Protein AF-A0A5C7P7P8-F1 (afdb_monomer)

Secondary structure (DSSP, 8-state):
--EEEEEEEESS-SS---GGG-TTS--HHHHHHHHHHHHHHS--SS--EEEEEEES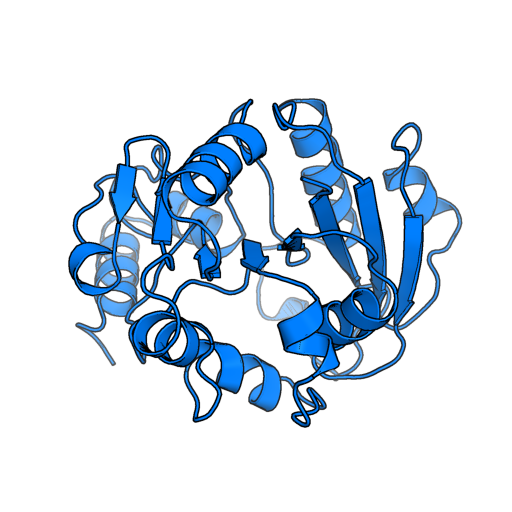SPPPHHHHHTTTTS-EEEEEE--SSHHHHHHHHHHTT---SEEEEE-TT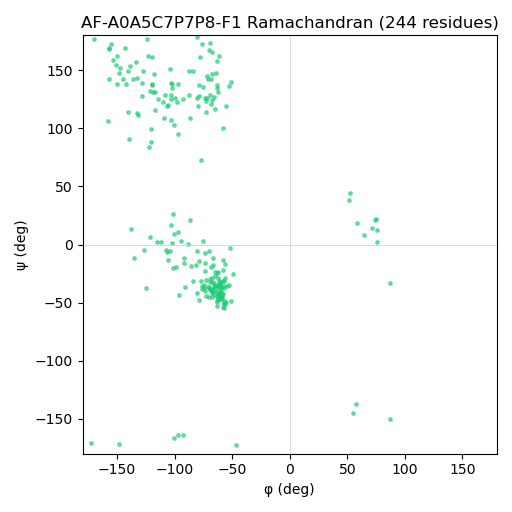-EE-STTHHHHHHHHHHHH-SS-EES-EE-SSSSEE-TTEEEE-THHHHH------SHHHHHHHHHSTT-HHHHHHHH-TT-EEE-SS-EE-TTTTT--SS-TTSTT-TT-SEE-HHHHHHHHS-HHHHHHHHHHHTTS--

Mean predicted aligned error: 3.97 Å

Foldseek 3Di:
DEEEEEEEQEPDDLPPDDPVVPPQDDDLLVLLLQALVQCVVAPQQDDYAYEYEYELDDDDPVSVVSCPPPRYDYHYYDAEQAQLLSLLVVLVVDPGQKYKRAYSFKGFDHHNLNVQQVVLCVVQPAFKEAQAWFCLQHTAGDNRIIMHGSVVSVVDPDHRRYPVSNVCCCHNPNVRRVVRVVVRVSYFHTWQVDTDRSVCSPVDALPQLHDVVPRTSMDGSSSVCSNPDDPVVSVVSVCSRHNVDD

Structure (mmCIF, N/CA/C/O backbone):
data_AF-A0A5C7P7P8-F1
#
_entry.id   AF-A0A5C7P7P8-F1
#
loop_
_atom_site.group_PDB
_atom_site.id
_atom_site.type_symbol
_atom_site.label_atom_id
_atom_site.label_alt_id
_atom_site.label_comp_id
_atom_site.label_a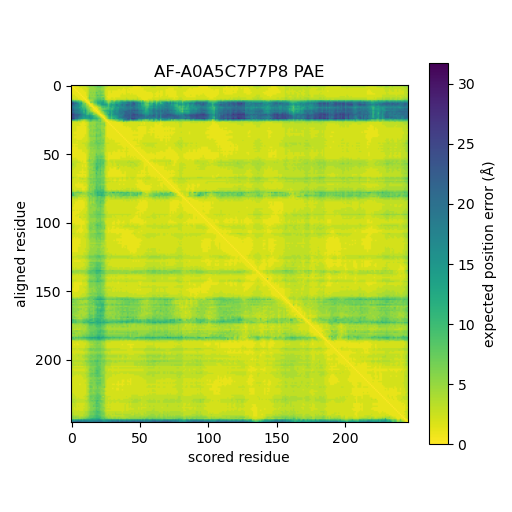sym_id
_atom_site.label_entity_id
_atom_site.label_seq_id
_atom_site.pdbx_PDB_ins_code
_at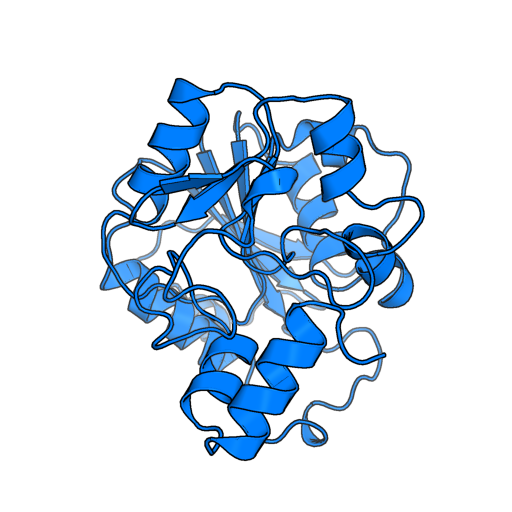om_site.Cartn_x
_atom_site.Cartn_y
_atom_site.Cartn_z
_atom_site.occupancy
_atom_site.B_iso_or_equiv
_atom_site.auth_seq_id
_atom_site.auth_comp_id
_atom_site.auth_asym_id
_atom_site.auth_atom_id
_atom_site.pdbx_PDB_model_num
ATOM 1 N N . MET A 1 1 ? -17.123 1.320 -9.325 1.00 95.50 1 MET A N 1
ATOM 2 C CA . MET A 1 1 ? -15.901 2.125 -9.126 1.00 95.50 1 MET A CA 1
ATOM 3 C C . MET A 1 1 ? -14.748 1.413 -9.817 1.00 95.50 1 MET A C 1
ATOM 5 O O . MET A 1 1 ? -14.616 0.208 -9.640 1.00 95.50 1 MET A O 1
ATOM 9 N N . LYS A 1 2 ? -13.963 2.102 -10.646 1.00 98.25 2 LYS A N 1
ATOM 10 C CA . LYS A 1 2 ? -12.756 1.556 -11.281 1.00 98.25 2 LYS A CA 1
ATOM 11 C C . LYS A 1 2 ? -11.604 1.615 -10.283 1.00 98.25 2 LYS A C 1
ATOM 13 O O . LYS A 1 2 ? -11.296 2.696 -9.789 1.00 98.25 2 LYS A O 1
ATOM 18 N N . VAL A 1 3 ? -10.953 0.482 -10.038 1.00 98.62 3 VAL A N 1
ATOM 19 C CA . VAL A 1 3 ? -9.840 0.370 -9.085 1.00 98.62 3 VAL A CA 1
ATOM 20 C C . VAL A 1 3 ? -8.574 -0.089 -9.804 1.00 98.62 3 VAL A C 1
ATOM 22 O O . VAL A 1 3 ? -8.626 -0.982 -10.654 1.00 98.62 3 VAL A O 1
ATOM 25 N N . SER A 1 4 ? -7.443 0.519 -9.458 1.00 98.75 4 SER A N 1
ATOM 26 C CA . SER A 1 4 ? -6.112 0.045 -9.852 1.00 98.75 4 SER A CA 1
ATOM 27 C C . SER A 1 4 ? -5.288 -0.319 -8.619 1.00 98.75 4 SER A C 1
ATOM 29 O O . SER A 1 4 ? -5.399 0.332 -7.585 1.00 98.75 4 SER A O 1
ATOM 31 N N . ILE A 1 5 ? -4.431 -1.323 -8.737 1.00 98.75 5 ILE A N 1
ATOM 32 C CA . ILE A 1 5 ? -3.349 -1.608 -7.794 1.00 98.75 5 ILE A CA 1
ATOM 33 C C . ILE A 1 5 ? -2.049 -1.248 -8.501 1.00 98.75 5 ILE A C 1
ATOM 35 O O . ILE A 1 5 ? -1.833 -1.679 -9.630 1.00 98.75 5 ILE A O 1
ATOM 39 N N . VAL A 1 6 ? -1.205 -0.452 -7.861 1.00 98.69 6 VAL A N 1
ATOM 40 C CA . VAL A 1 6 ? 0.120 -0.065 -8.339 1.00 98.69 6 VAL A CA 1
ATOM 41 C C . VAL A 1 6 ? 1.139 -0.765 -7.455 1.00 98.69 6 VAL A C 1
ATOM 43 O O . VAL A 1 6 ? 1.279 -0.417 -6.287 1.00 98.69 6 VAL A O 1
ATOM 46 N N . TYR A 1 7 ? 1.829 -1.758 -8.004 1.00 98.44 7 TYR A N 1
ATOM 47 C CA . TYR A 1 7 ? 2.918 -2.460 -7.335 1.00 98.44 7 TYR A CA 1
ATOM 48 C C . TYR A 1 7 ? 4.260 -1.975 -7.878 1.00 98.44 7 TYR A C 1
ATOM 50 O O . TYR A 1 7 ? 4.466 -1.957 -9.091 1.00 98.44 7 TYR A O 1
ATOM 58 N N . VAL A 1 8 ? 5.169 -1.586 -6.988 1.00 97.12 8 VAL A N 1
ATOM 59 C CA . VAL A 1 8 ? 6.520 -1.154 -7.358 1.00 97.12 8 VAL A CA 1
ATOM 60 C C . VAL A 1 8 ? 7.475 -2.346 -7.312 1.00 97.12 8 VAL A C 1
ATOM 62 O O . VAL A 1 8 ? 7.602 -2.994 -6.277 1.00 97.12 8 VAL A O 1
ATOM 65 N N . HIS A 1 9 ? 8.183 -2.611 -8.412 1.00 96.38 9 HIS A N 1
ATOM 66 C CA . HIS A 1 9 ? 9.221 -3.643 -8.517 1.00 96.38 9 HIS A CA 1
ATOM 67 C C . HIS A 1 9 ? 10.560 -2.997 -8.893 1.00 96.38 9 HIS A C 1
ATOM 69 O O . HIS A 1 9 ? 10.792 -2.683 -10.060 1.00 96.38 9 HIS A O 1
ATOM 75 N N . PRO A 1 10 ? 11.460 -2.767 -7.925 1.00 93.81 10 PRO A N 1
ATOM 76 C CA . PRO A 1 10 ? 12.764 -2.201 -8.232 1.00 93.81 10 PRO A CA 1
ATOM 77 C C . PRO A 1 10 ? 13.657 -3.172 -9.002 1.00 93.81 10 PRO A C 1
ATOM 79 O O . PRO A 1 10 ? 13.843 -4.306 -8.570 1.00 93.81 10 PRO A O 1
ATOM 82 N N . ILE A 1 11 ? 14.218 -2.700 -10.120 1.00 91.38 11 ILE A N 1
ATOM 83 C CA . ILE A 1 11 ? 15.188 -3.439 -10.943 1.00 91.38 11 ILE A CA 1
ATOM 84 C C . ILE A 1 11 ? 16.614 -3.033 -10.573 1.00 91.38 11 ILE A C 1
ATOM 86 O O . ILE A 1 11 ? 17.492 -3.877 -10.421 1.00 91.38 11 ILE A O 1
ATOM 90 N N . VAL A 1 12 ? 16.835 -1.728 -10.404 1.00 81.50 12 VAL A N 1
ATOM 91 C CA . VAL A 1 12 ? 18.122 -1.152 -10.005 1.00 81.50 12 VAL A CA 1
ATOM 92 C C . VAL A 1 12 ? 17.889 -0.156 -8.879 1.00 81.50 12 VAL A C 1
ATOM 94 O O . VAL A 1 12 ? 16.898 0.579 -8.872 1.00 81.50 12 VAL A O 1
ATOM 97 N N . MET A 1 13 ? 18.820 -0.121 -7.932 1.00 67.12 13 MET A N 1
ATOM 98 C CA . MET A 1 13 ? 18.838 0.870 -6.865 1.00 67.12 13 MET A CA 1
ATOM 99 C C . MET A 1 13 ? 19.255 2.226 -7.414 1.00 67.12 13 MET A C 1
ATOM 101 O O . MET A 1 13 ? 20.382 2.395 -7.869 1.00 67.12 13 MET A O 1
ATOM 105 N N . SER A 1 14 ? 18.341 3.194 -7.387 1.00 55.31 14 SER A N 1
ATOM 106 C CA . SER A 1 14 ? 18.567 4.514 -7.980 1.00 55.31 14 SER A CA 1
ATOM 107 C C . SER A 1 14 ? 19.392 5.464 -7.103 1.00 55.31 14 SER A C 1
ATOM 109 O O . SER A 1 14 ? 19.678 6.569 -7.548 1.00 55.31 14 SER A O 1
ATOM 111 N N . ASP A 1 15 ? 19.736 5.103 -5.861 1.00 58.25 15 ASP A N 1
ATOM 112 C CA . ASP A 1 15 ? 20.272 6.064 -4.883 1.00 58.25 15 ASP A CA 1
ATOM 113 C C . ASP A 1 15 ? 21.461 5.575 -4.037 1.00 58.25 15 ASP A C 1
ATOM 115 O O . ASP A 1 15 ? 21.816 6.224 -3.054 1.00 58.25 15 ASP A O 1
ATOM 119 N N . GLY A 1 16 ? 22.096 4.457 -4.401 1.00 55.44 16 GLY A N 1
ATOM 120 C CA . GLY A 1 16 ? 23.273 3.955 -3.680 1.00 55.44 16 GLY A CA 1
ATOM 121 C C . GLY A 1 16 ? 22.979 3.382 -2.288 1.00 55.44 16 GLY A C 1
ATOM 122 O O . GLY A 1 16 ? 23.911 3.184 -1.512 1.00 55.44 16 GLY A O 1
ATOM 123 N N . TYR A 1 17 ? 21.713 3.103 -1.954 1.00 59.06 17 TYR A N 1
ATOM 124 C CA . TYR A 1 17 ? 21.384 2.341 -0.752 1.00 59.06 17 TYR A CA 1
ATOM 125 C C . TYR A 1 17 ? 21.893 0.902 -0.881 1.00 59.06 17 TYR A C 1
ATOM 127 O O . TYR A 1 17 ? 21.597 0.203 -1.852 1.00 59.06 17 TYR A O 1
ATOM 135 N N . ASP A 1 18 ? 22.653 0.472 0.121 1.00 56.59 18 ASP A N 1
ATOM 136 C CA . ASP A 1 18 ? 23.211 -0.868 0.203 1.00 56.59 18 ASP A CA 1
ATOM 137 C C . ASP A 1 18 ? 22.194 -1.823 0.859 1.00 56.59 18 ASP A C 1
ATOM 139 O O . ASP A 1 18 ? 21.943 -1.725 2.066 1.00 56.59 18 ASP A O 1
ATOM 143 N N . PRO A 1 19 ? 21.580 -2.748 0.097 1.00 52.59 19 PRO A N 1
ATOM 144 C CA . PRO A 1 19 ? 20.626 -3.705 0.645 1.00 52.59 19 PRO A CA 1
ATOM 145 C C . PRO A 1 19 ? 21.272 -4.717 1.603 1.00 52.59 19 PRO A C 1
ATOM 147 O O . PRO A 1 19 ? 20.539 -5.412 2.302 1.00 52.59 19 PRO A O 1
ATOM 150 N N . THR A 1 20 ? 22.607 -4.807 1.666 1.00 48.62 20 THR A N 1
ATOM 151 C CA . THR A 1 20 ? 23.311 -5.738 2.563 1.00 48.62 20 THR A CA 1
ATOM 152 C C . THR A 1 20 ? 23.267 -5.317 4.034 1.00 48.62 20 THR A C 1
ATOM 154 O O . THR A 1 20 ? 23.486 -6.151 4.907 1.00 48.62 20 THR A O 1
ATOM 157 N N . ILE A 1 21 ? 22.919 -4.058 4.332 1.00 52.97 21 ILE A N 1
ATOM 158 C CA . ILE A 1 21 ? 22.871 -3.526 5.707 1.00 52.97 21 ILE A CA 1
ATOM 159 C C . ILE A 1 21 ? 21.592 -3.964 6.459 1.00 52.97 21 ILE A C 1
ATOM 161 O O . ILE A 1 21 ? 21.527 -3.876 7.683 1.00 52.97 21 ILE A O 1
ATOM 165 N N . GLU A 1 22 ? 20.576 -4.495 5.770 1.00 52.31 22 GLU A N 1
ATOM 166 C CA . GLU A 1 22 ? 19.346 -5.005 6.396 1.00 52.31 22 GLU A CA 1
ATOM 167 C C . GLU A 1 22 ? 19.120 -6.487 6.031 1.00 52.31 22 GLU A C 1
ATOM 169 O O . GLU A 1 22 ? 18.346 -6.806 5.129 1.00 52.31 22 GLU A O 1
ATOM 174 N N . GLU A 1 23 ? 19.755 -7.400 6.781 1.00 52.72 23 GLU A N 1
ATOM 175 C CA . GLU A 1 23 ? 19.749 -8.878 6.637 1.00 52.72 23 GLU A CA 1
ATOM 176 C C . GLU A 1 23 ? 18.361 -9.564 6.549 1.00 52.72 23 GLU A C 1
ATOM 178 O O . GLU A 1 23 ? 18.270 -10.779 6.385 1.00 52.72 23 GLU A O 1
ATOM 183 N N . ILE A 1 24 ? 17.247 -8.834 6.665 1.00 52.88 24 ILE A N 1
ATOM 184 C CA . ILE A 1 24 ? 15.926 -9.424 6.943 1.00 52.88 24 ILE A CA 1
ATOM 185 C C . ILE A 1 24 ? 15.000 -9.486 5.718 1.00 52.88 24 ILE A C 1
ATOM 187 O O . ILE A 1 24 ? 13.927 -10.087 5.783 1.00 52.88 24 ILE A O 1
ATOM 191 N N . SER A 1 25 ? 15.369 -8.939 4.560 1.00 56.94 25 SER A N 1
ATOM 192 C CA . SER A 1 25 ? 14.445 -8.955 3.421 1.00 56.94 25 SER A CA 1
ATOM 193 C C . SER A 1 25 ? 15.158 -9.235 2.117 1.00 56.94 25 SER A C 1
ATOM 195 O O . SER A 1 25 ? 15.934 -8.397 1.673 1.00 56.94 25 SER A O 1
ATOM 197 N N . GLY A 1 26 ? 14.832 -10.393 1.538 1.00 71.00 26 GLY A N 1
ATOM 198 C CA . GLY A 1 26 ? 15.379 -10.970 0.315 1.00 71.00 26 GLY A CA 1
ATOM 199 C C . GLY A 1 26 ? 15.512 -10.041 -0.896 1.00 71.00 26 GLY A C 1
ATOM 200 O O . GLY A 1 26 ? 15.286 -8.832 -0.829 1.00 71.00 26 GLY A O 1
ATOM 201 N N . THR A 1 27 ? 15.857 -10.585 -2.050 1.00 88.69 27 THR A N 1
ATOM 202 C CA . THR A 1 27 ? 15.975 -9.786 -3.276 1.00 88.69 27 THR A CA 1
ATOM 203 C C . THR A 1 27 ? 14.633 -9.132 -3.649 1.00 88.69 27 THR A C 1
ATOM 205 O O . THR A 1 27 ? 13.557 -9.502 -3.157 1.00 88.69 27 THR A O 1
ATOM 208 N N . TYR A 1 28 ? 14.666 -8.113 -4.512 1.00 91.38 28 TYR A N 1
ATOM 209 C CA . TYR A 1 28 ? 13.427 -7.513 -5.018 1.00 91.38 28 TYR A CA 1
ATOM 210 C C . TYR A 1 28 ? 12.571 -8.518 -5.785 1.00 91.38 28 TYR A C 1
ATOM 212 O O . TYR A 1 28 ? 11.348 -8.502 -5.635 1.00 91.38 28 TYR A O 1
ATOM 220 N N . ASP A 1 29 ? 13.211 -9.444 -6.493 1.00 94.56 29 ASP A N 1
ATOM 221 C CA . ASP A 1 29 ? 12.543 -10.527 -7.204 1.00 94.56 29 ASP A CA 1
ATOM 222 C C . ASP A 1 29 ? 11.908 -11.530 -6.233 1.00 94.56 29 ASP A C 1
ATOM 224 O O . ASP A 1 29 ? 10.765 -11.926 -6.435 1.00 94.56 29 ASP A O 1
ATOM 228 N N . GLU A 1 30 ? 12.560 -11.863 -5.114 1.00 94.56 30 GLU A N 1
ATOM 229 C CA . GLU A 1 30 ? 11.959 -12.696 -4.059 1.00 94.56 30 GLU A CA 1
ATOM 230 C C . GLU A 1 30 ? 10.709 -12.046 -3.453 1.00 94.56 30 GLU A C 1
ATOM 232 O O . GLU A 1 30 ? 9.721 -12.722 -3.150 1.00 94.56 30 GLU A O 1
ATOM 237 N N . CYS A 1 31 ? 10.704 -10.720 -3.310 1.00 95.38 31 CYS A N 1
ATOM 238 C CA . CYS A 1 31 ? 9.515 -10.021 -2.833 1.00 95.38 31 CYS A CA 1
ATOM 239 C C . CYS A 1 31 ? 8.417 -9.918 -3.886 1.00 95.38 31 CYS A C 1
ATOM 241 O O . CYS A 1 31 ? 7.252 -10.094 -3.538 1.00 95.38 31 CYS A O 1
ATOM 243 N N . ALA A 1 32 ? 8.768 -9.710 -5.157 1.00 97.31 32 ALA A N 1
ATOM 244 C CA . ALA A 1 32 ? 7.819 -9.778 -6.261 1.00 97.31 32 ALA A CA 1
ATOM 245 C C . ALA A 1 32 ? 7.194 -11.178 -6.373 1.00 97.31 32 ALA A C 1
ATOM 247 O O . ALA A 1 32 ? 5.974 -11.292 -6.479 1.00 97.31 32 ALA A O 1
ATOM 248 N N . LEU A 1 33 ? 7.991 -12.241 -6.237 1.00 97.88 33 LEU A N 1
ATOM 249 C CA . LEU A 1 33 ? 7.520 -13.626 -6.169 1.00 97.88 33 LEU A CA 1
ATOM 250 C C . LEU A 1 33 ? 6.557 -13.835 -4.996 1.00 97.88 33 LEU A C 1
ATOM 252 O O . LEU A 1 33 ? 5.489 -14.421 -5.177 1.00 97.88 33 LEU A O 1
ATOM 256 N N . ARG A 1 34 ? 6.878 -13.317 -3.802 1.00 97.81 34 ARG A N 1
ATOM 257 C CA . ARG A 1 34 ? 5.980 -13.383 -2.636 1.00 97.81 34 ARG A CA 1
ATOM 258 C C . ARG A 1 34 ? 4.679 -12.614 -2.865 1.00 97.81 34 ARG A C 1
ATOM 260 O O . ARG A 1 34 ? 3.604 -13.126 -2.542 1.00 97.81 34 ARG A O 1
ATOM 267 N N . PHE A 1 35 ? 4.760 -11.411 -3.428 1.00 98.31 35 PHE A N 1
ATOM 268 C CA . PHE A 1 35 ? 3.592 -10.616 -3.794 1.00 98.31 35 PHE A CA 1
ATOM 269 C C . PHE A 1 35 ? 2.710 -11.392 -4.773 1.00 98.31 35 PHE A C 1
ATOM 271 O O . PHE A 1 35 ? 1.543 -11.619 -4.478 1.00 98.31 35 PHE A O 1
ATOM 278 N N . VAL A 1 36 ? 3.269 -11.880 -5.884 1.00 98.56 36 VAL A N 1
ATOM 279 C CA . VAL A 1 36 ? 2.527 -12.629 -6.906 1.00 98.56 36 VAL A CA 1
ATOM 280 C C . VAL A 1 36 ? 1.907 -13.900 -6.335 1.00 98.56 36 VAL A C 1
ATOM 282 O O . VAL A 1 36 ? 0.731 -14.165 -6.584 1.00 98.56 36 VAL A O 1
ATOM 285 N N . LYS A 1 37 ? 2.665 -14.667 -5.543 1.00 98.50 37 LYS A N 1
ATOM 286 C CA . LYS A 1 37 ? 2.159 -15.875 -4.887 1.00 98.50 37 LYS A CA 1
ATOM 287 C C . LYS A 1 37 ? 0.941 -15.550 -4.025 1.00 98.50 37 LYS A C 1
ATOM 289 O O . LYS A 1 37 ? -0.124 -16.114 -4.232 1.00 98.50 37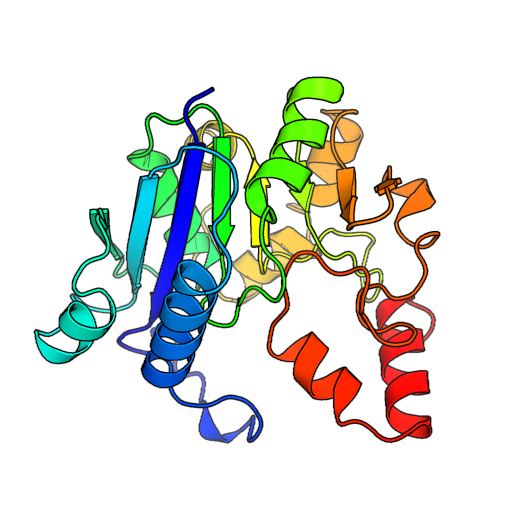 LYS A O 1
ATOM 294 N N . THR A 1 38 ? 1.074 -14.598 -3.103 1.00 98.62 38 THR A N 1
ATOM 295 C CA . THR A 1 38 ? -0.022 -14.241 -2.186 1.00 98.62 38 THR A CA 1
ATOM 296 C C . THR A 1 38 ? -1.188 -13.545 -2.885 1.00 98.62 38 THR A C 1
ATOM 298 O O . THR A 1 38 ? -2.330 -13.728 -2.485 1.00 98.62 38 THR A O 1
ATOM 301 N N . TYR A 1 39 ? -0.937 -12.804 -3.962 1.00 98.62 39 TYR A N 1
ATOM 302 C CA . TYR A 1 39 ? -1.975 -12.193 -4.791 1.00 98.62 39 TYR A CA 1
ATOM 303 C C . TYR A 1 39 ? -2.829 -13.245 -5.523 1.00 98.62 39 TYR A C 1
ATOM 305 O O . TYR A 1 39 ? -4.024 -13.031 -5.718 1.00 98.62 39 TYR A O 1
ATOM 313 N N . ARG A 1 40 ? -2.238 -14.389 -5.906 1.00 98.06 40 ARG A N 1
ATOM 314 C CA . ARG A 1 40 ? -2.962 -15.540 -6.477 1.00 98.06 40 ARG A CA 1
ATOM 315 C C . ARG A 1 40 ? -3.668 -16.368 -5.406 1.00 98.06 40 ARG A C 1
ATOM 317 O O . ARG A 1 40 ? -4.840 -16.689 -5.573 1.00 98.06 40 ARG A O 1
ATOM 324 N N . ASP A 1 41 ? -2.959 -16.691 -4.326 1.00 98.50 41 ASP A N 1
ATOM 325 C CA . ASP A 1 41 ? -3.463 -17.554 -3.251 1.00 98.50 41 ASP A CA 1
ATOM 326 C C . ASP A 1 41 ? -4.612 -16.900 -2.470 1.00 98.50 41 ASP A C 1
ATOM 328 O O . ASP A 1 41 ? -5.482 -17.595 -1.951 1.00 98.50 41 ASP A O 1
ATOM 332 N N . PHE A 1 42 ? -4.626 -15.566 -2.394 1.00 98.62 42 PHE A N 1
ATOM 333 C CA . PHE A 1 42 ? -5.633 -14.790 -1.679 1.00 98.62 42 PHE A CA 1
ATOM 334 C C . PHE A 1 42 ? -6.353 -13.832 -2.639 1.00 98.62 42 PHE A C 1
ATOM 336 O O . PHE A 1 42 ? -5.946 -12.671 -2.784 1.00 98.62 42 PHE A O 1
ATOM 343 N N . PRO A 1 43 ? -7.445 -14.284 -3.289 1.00 98.38 43 PRO A N 1
ATOM 344 C CA . PRO A 1 43 ? -8.213 -13.459 -4.209 1.00 98.38 43 PRO A CA 1
ATOM 345 C C . PRO A 1 43 ? -8.635 -12.130 -3.581 1.00 98.38 43 PRO A C 1
ATOM 347 O O . PRO A 1 43 ? -9.110 -12.075 -2.449 1.00 98.38 43 PRO A O 1
ATOM 350 N N . ALA A 1 44 ? -8.505 -11.041 -4.338 1.00 98.62 44 ALA A N 1
ATOM 351 C CA . ALA A 1 44 ? -8.751 -9.689 -3.835 1.00 9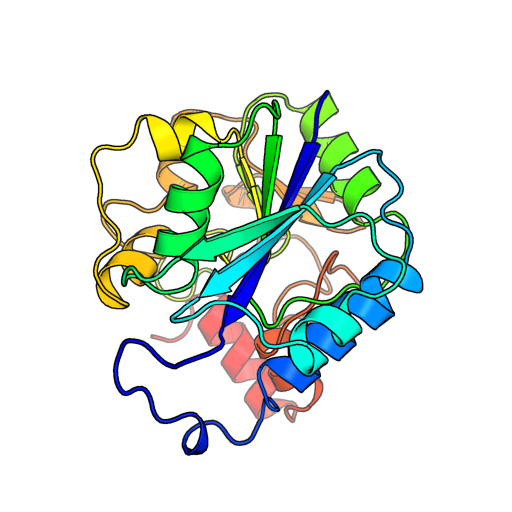8.62 44 ALA A CA 1
ATOM 352 C C . ALA A 1 44 ? -10.199 -9.441 -3.374 1.00 98.62 44 ALA A C 1
ATOM 354 O O . ALA A 1 44 ? -10.440 -8.603 -2.508 1.00 98.62 44 ALA A O 1
ATOM 355 N N . GLY A 1 45 ? -11.170 -10.139 -3.969 1.00 98.44 45 GLY A N 1
ATOM 356 C CA . GLY A 1 45 ? -12.599 -9.961 -3.693 1.00 98.44 45 GLY A CA 1
ATOM 357 C C . GLY A 1 45 ? -13.230 -8.707 -4.320 1.00 98.44 45 GLY A C 1
ATOM 358 O O . GLY A 1 45 ? -14.416 -8.464 -4.125 1.00 98.44 45 GLY A O 1
ATOM 359 N N . TYR A 1 46 ? -12.480 -7.912 -5.094 1.00 98.69 46 TYR A N 1
ATOM 360 C CA . TYR A 1 46 ? -13.019 -6.761 -5.827 1.00 98.69 46 TYR A CA 1
ATOM 361 C C . TYR A 1 46 ? -12.359 -6.620 -7.214 1.00 98.69 46 TYR A C 1
ATOM 363 O O . TYR A 1 46 ? -11.137 -6.779 -7.314 1.00 98.69 46 TYR A O 1
ATOM 371 N N . PRO A 1 47 ? -13.111 -6.309 -8.290 1.00 98.56 47 PRO A N 1
ATOM 372 C CA . PRO A 1 47 ? -12.544 -6.123 -9.628 1.00 98.56 47 PRO A CA 1
ATOM 373 C C . PRO A 1 47 ? -11.553 -4.956 -9.701 1.00 98.56 47 PRO A C 1
ATOM 375 O O . PRO A 1 47 ? -11.861 -3.839 -9.286 1.00 98.56 47 PRO A O 1
ATOM 378 N N . HIS A 1 48 ? -10.373 -5.186 -10.277 1.00 98.75 48 HIS A N 1
ATOM 379 C CA . HIS A 1 48 ? -9.335 -4.162 -10.391 1.00 98.75 48 HIS A CA 1
ATOM 380 C C . HIS A 1 48 ? -8.353 -4.454 -11.531 1.00 98.75 48 HIS A C 1
ATOM 382 O O . HIS A 1 48 ? -8.344 -5.541 -12.105 1.00 98.75 48 HIS A O 1
ATOM 388 N N . LYS A 1 49 ? -7.520 -3.462 -11.858 1.00 98.62 49 LYS A N 1
ATOM 389 C CA . LYS A 1 49 ? -6.363 -3.611 -12.753 1.00 98.62 49 LYS A CA 1
ATOM 390 C C . LYS A 1 49 ? -5.078 -3.657 -11.937 1.00 98.62 49 LYS A C 1
ATOM 392 O O . LYS A 1 49 ? -4.933 -2.860 -11.013 1.00 98.62 49 LYS A O 1
ATOM 397 N N . LEU A 1 50 ? -4.138 -4.524 -12.302 1.00 98.75 50 LEU A N 1
ATOM 398 C CA . LEU A 1 50 ? -2.801 -4.545 -11.712 1.00 98.75 50 LEU A CA 1
ATOM 399 C C . LEU A 1 50 ? -1.824 -3.792 -12.621 1.00 98.75 50 LEU A C 1
ATOM 401 O O . LEU A 1 50 ? -1.677 -4.113 -13.797 1.00 98.75 50 LEU A O 1
ATOM 405 N N . VAL A 1 51 ? -1.174 -2.773 -12.075 1.00 98.81 51 VAL A N 1
ATOM 406 C CA . VAL A 1 51 ? -0.111 -1.997 -12.712 1.00 98.81 51 VAL A CA 1
ATOM 407 C C . VAL A 1 51 ? 1.188 -2.328 -11.995 1.00 98.81 51 VAL A C 1
ATOM 409 O O . VAL A 1 51 ? 1.281 -2.146 -10.783 1.00 98.81 51 VAL A O 1
ATOM 412 N N . VAL A 1 52 ? 2.182 -2.806 -12.737 1.00 98.56 52 VAL A N 1
ATOM 413 C CA . VAL A 1 52 ? 3.515 -3.103 -12.197 1.00 98.56 52 VAL A CA 1
ATOM 414 C C . VAL A 1 52 ? 4.470 -2.033 -12.694 1.00 98.56 52 VAL A C 1
ATOM 416 O O . VAL A 1 52 ? 4.632 -1.868 -13.902 1.00 98.56 52 VAL A O 1
ATOM 419 N N . VAL A 1 53 ? 5.065 -1.284 -11.770 1.00 98.12 53 VAL A N 1
ATOM 420 C CA . VAL A 1 53 ? 6.017 -0.216 -12.075 1.00 98.12 53 VAL A CA 1
ATOM 421 C C . VAL A 1 53 ? 7.424 -0.718 -11.796 1.00 98.12 53 VAL A C 1
ATOM 423 O O . VAL A 1 53 ? 7.824 -0.853 -10.641 1.00 98.12 53 VAL A O 1
ATOM 426 N N . PHE A 1 54 ? 8.172 -0.973 -12.862 1.00 96.88 54 PHE A N 1
ATOM 427 C CA . PHE A 1 54 ? 9.579 -1.337 -12.805 1.00 96.88 54 PHE A CA 1
ATOM 428 C C . PHE A 1 54 ? 10.425 -0.082 -12.606 1.00 96.88 54 PHE A C 1
ATOM 430 O O . PHE A 1 54 ? 10.363 0.837 -13.429 1.00 96.88 54 PHE A O 1
ATOM 437 N N . THR A 1 55 ? 11.174 -0.002 -11.503 1.00 93.88 55 THR A N 1
ATOM 438 C CA . THR A 1 55 ? 11.950 1.208 -11.180 1.00 93.88 55 THR A CA 1
ATOM 439 C C . THR A 1 55 ? 13.433 1.050 -11.486 1.00 93.88 55 THR A C 1
ATOM 441 O O . THR A 1 55 ? 14.032 0.013 -11.198 1.00 93.88 55 THR A O 1
ATOM 444 N N . GLY A 1 56 ? 14.031 2.095 -12.056 1.00 91.31 56 GLY A N 1
ATOM 445 C CA . GLY A 1 56 ? 15.448 2.158 -12.431 1.00 91.31 56 GLY A CA 1
ATOM 446 C C . GLY A 1 56 ? 15.753 1.608 -13.827 1.00 91.31 56 GLY A C 1
ATOM 447 O O . GLY A 1 56 ? 16.614 2.149 -14.513 1.00 91.31 56 GLY A O 1
ATOM 448 N N . ALA A 1 57 ? 15.020 0.593 -14.288 1.00 93.38 57 ALA A N 1
ATOM 449 C CA . ALA A 1 57 ? 15.133 0.043 -15.638 1.00 93.38 57 ALA A CA 1
ATOM 450 C C . ALA A 1 57 ? 13.842 -0.685 -16.048 1.00 93.38 57 ALA A C 1
ATOM 452 O O . ALA A 1 57 ? 12.961 -0.930 -15.223 1.00 93.38 57 ALA A O 1
ATOM 453 N N . TRP A 1 58 ? 13.733 -1.041 -17.331 1.00 95.94 58 TRP A N 1
ATOM 454 C CA . TRP A 1 58 ? 12.734 -2.013 -17.781 1.00 95.94 58 TRP A CA 1
ATOM 455 C C . TRP A 1 58 ? 13.053 -3.406 -17.234 1.00 95.94 58 TRP A C 1
ATOM 457 O O . TRP A 1 58 ? 14.222 -3.774 -17.125 1.00 95.94 58 TRP A O 1
ATOM 467 N N . ALA A 1 59 ? 12.009 -4.183 -16.946 1.00 96.25 59 ALA A N 1
ATOM 468 C CA . ALA A 1 59 ? 12.155 -5.590 -16.599 1.00 96.25 59 ALA A CA 1
ATOM 469 C C . ALA A 1 59 ? 12.749 -6.395 -17.760 1.00 96.25 59 ALA A C 1
ATOM 471 O O . ALA A 1 59 ? 12.340 -6.239 -18.915 1.00 96.25 59 ALA A O 1
ATOM 472 N N . ASN A 1 60 ? 13.683 -7.285 -17.435 1.00 96.56 60 ASN A N 1
ATOM 473 C CA . ASN A 1 60 ? 14.151 -8.310 -18.360 1.00 96.56 60 ASN A CA 1
ATOM 474 C C . ASN A 1 60 ? 13.103 -9.453 -18.483 1.00 96.56 60 ASN A C 1
ATOM 476 O O . ASN A 1 60 ? 12.109 -9.469 -17.746 1.00 96.56 60 ASN A O 1
ATOM 480 N N . PRO A 1 61 ? 13.285 -10.422 -19.401 1.00 97.69 61 PRO A N 1
ATOM 481 C CA . PRO A 1 61 ? 12.344 -11.535 -19.554 1.00 97.69 61 PRO A CA 1
ATOM 482 C C . PRO A 1 61 ? 12.123 -12.371 -18.282 1.00 97.69 61 PRO A C 1
ATOM 484 O O . PRO A 1 61 ? 10.997 -12.788 -18.029 1.00 97.69 61 PRO A O 1
ATOM 487 N N . GLU A 1 62 ? 13.157 -12.581 -17.463 1.00 97.25 62 GLU A N 1
ATOM 488 C CA . GLU A 1 62 ? 13.064 -13.350 -16.210 1.00 97.25 62 GLU A CA 1
ATOM 489 C C . GLU A 1 62 ? 12.187 -12.630 -15.174 1.00 97.25 62 GLU A C 1
ATOM 491 O O . GLU A 1 62 ? 11.328 -13.233 -14.535 1.00 97.25 62 GLU A O 1
ATOM 496 N N . GLN A 1 63 ? 12.330 -11.310 -15.069 1.00 96.94 63 GLN A N 1
ATOM 497 C CA . GLN A 1 63 ? 11.540 -10.465 -14.176 1.00 96.94 63 GLN A CA 1
ATOM 498 C C . GLN A 1 63 ? 10.085 -10.349 -14.635 1.00 96.94 63 GLN A C 1
ATOM 500 O O . GLN A 1 63 ? 9.174 -10.348 -13.810 1.00 96.94 63 GLN A O 1
ATOM 505 N N . LEU A 1 64 ? 9.834 -10.295 -15.947 1.00 97.81 64 LEU A N 1
ATOM 506 C CA . LEU A 1 64 ? 8.471 -10.356 -16.483 1.00 97.81 64 LEU A CA 1
ATOM 507 C C . LEU A 1 64 ? 7.815 -11.717 -16.216 1.00 97.81 64 LEU A C 1
ATOM 509 O O . LEU A 1 64 ? 6.619 -11.759 -15.920 1.00 97.81 64 LEU A O 1
ATOM 513 N N . ALA A 1 65 ? 8.585 -12.809 -16.263 1.00 98.12 65 ALA A N 1
ATOM 514 C CA . ALA A 1 65 ? 8.087 -14.159 -16.002 1.00 98.12 65 ALA A CA 1
ATOM 515 C C . ALA A 1 65 ? 7.557 -14.343 -14.567 1.00 98.12 65 ALA A C 1
ATOM 517 O O . ALA A 1 65 ? 6.649 -15.143 -14.352 1.00 98.12 65 ALA A O 1
ATOM 518 N N . ILE A 1 66 ? 8.014 -13.543 -13.592 1.00 98.56 66 ILE A N 1
ATOM 519 C CA . ILE A 1 66 ? 7.436 -13.521 -12.233 1.00 98.56 66 ILE A CA 1
ATOM 520 C C . ILE A 1 66 ? 5.919 -13.265 -12.283 1.00 98.56 66 ILE A C 1
ATOM 522 O O . ILE A 1 66 ? 5.160 -13.854 -11.513 1.00 98.56 66 ILE A O 1
ATOM 526 N N . TYR A 1 67 ? 5.463 -12.435 -13.223 1.00 98.44 67 TYR A N 1
ATOM 527 C CA . TYR A 1 67 ? 4.064 -12.035 -13.382 1.00 98.44 67 TYR A CA 1
ATOM 528 C C . TYR A 1 67 ? 3.300 -12.850 -14.430 1.00 98.44 67 TYR A C 1
ATOM 530 O O . TYR A 1 67 ? 2.181 -12.475 -14.788 1.00 98.44 67 TYR A O 1
ATOM 538 N N . GLU A 1 68 ? 3.864 -13.955 -14.926 1.00 97.38 68 GLU A N 1
ATOM 539 C CA . GLU A 1 68 ? 3.219 -14.809 -15.926 1.00 97.38 68 GLU A CA 1
ATOM 540 C C . GLU A 1 68 ? 1.788 -15.178 -15.492 1.00 97.38 68 GLU A C 1
ATOM 542 O O . GLU A 1 68 ? 1.522 -15.417 -14.317 1.00 97.38 68 GLU A O 1
ATOM 547 N N . ASN A 1 69 ? 0.821 -15.201 -16.406 1.00 96.81 69 ASN A N 1
ATOM 548 C CA . ASN A 1 69 ? -0.591 -15.483 -16.094 1.00 96.81 69 ASN A CA 1
ATOM 549 C C . ASN A 1 69 ? -1.306 -14.455 -15.192 1.00 96.81 69 ASN A C 1
ATOM 551 O O . ASN A 1 69 ? -2.446 -14.691 -14.792 1.00 96.81 69 ASN A O 1
ATOM 555 N N . LEU A 1 70 ? -0.693 -13.307 -14.880 1.00 97.94 70 LEU A N 1
ATOM 556 C CA . LEU A 1 70 ? -1.403 -12.157 -14.321 1.00 97.94 70 LEU A CA 1
ATOM 557 C C . LEU A 1 70 ? -1.633 -11.103 -15.414 1.00 97.94 70 LEU A C 1
ATOM 559 O O . LEU A 1 70 ? -0.705 -10.768 -16.152 1.00 97.94 70 LEU A O 1
ATOM 563 N N . PRO A 1 71 ? -2.843 -10.524 -15.522 1.00 97.31 71 PRO A N 1
ATOM 564 C CA . PRO A 1 71 ? -3.136 -9.472 -16.491 1.00 97.31 71 PRO A CA 1
ATOM 565 C C . PRO A 1 71 ? -2.568 -8.128 -16.009 1.00 97.31 71 PRO A C 1
ATOM 567 O O . PRO A 1 71 ? -3.304 -7.242 -15.566 1.00 97.31 71 PRO A O 1
ATOM 570 N N . ILE A 1 72 ? -1.242 -7.986 -16.060 1.00 98.19 72 ILE A N 1
ATOM 571 C CA . ILE A 1 72 ? -0.556 -6.765 -15.637 1.00 98.19 72 ILE A CA 1
ATOM 572 C C . ILE A 1 72 ? -0.518 -5.716 -16.749 1.00 98.19 72 ILE A C 1
ATOM 574 O O . ILE A 1 72 ? -0.411 -6.023 -17.935 1.00 98.19 72 ILE A O 1
ATOM 578 N N . ARG A 1 73 ? -0.530 -4.444 -16.350 1.00 98.38 73 ARG A N 1
ATOM 579 C CA . ARG A 1 73 ? -0.067 -3.324 -17.172 1.00 98.38 73 ARG A CA 1
ATOM 580 C C . ARG A 1 73 ? 1.347 -2.952 -16.713 1.00 98.38 73 ARG A C 1
ATOM 582 O O . ARG A 1 73 ? 1.466 -2.311 -15.666 1.00 98.38 73 ARG A O 1
ATOM 589 N N . PRO A 1 74 ? 2.402 -3.330 -17.449 1.00 98.19 74 PRO A N 1
ATOM 590 C CA . PRO A 1 74 ? 3.758 -2.945 -17.091 1.00 98.19 74 PRO A CA 1
ATOM 591 C C . PRO A 1 74 ? 3.980 -1.447 -17.351 1.00 98.19 74 PRO A C 1
ATOM 593 O O . PRO A 1 74 ? 3.451 -0.874 -18.307 1.00 98.19 74 PRO A O 1
ATOM 596 N N . MET A 1 75 ? 4.770 -0.815 -16.492 1.00 98.06 75 MET A N 1
ATOM 597 C CA . MET A 1 75 ? 5.259 0.556 -16.614 1.00 98.06 75 MET A CA 1
ATOM 598 C C . MET A 1 75 ? 6.723 0.597 -16.187 1.00 98.06 75 MET A C 1
ATOM 600 O O . MET A 1 75 ? 7.148 -0.211 -15.367 1.00 98.06 75 MET A O 1
ATOM 604 N N . MET A 1 76 ? 7.479 1.559 -16.704 1.00 96.62 76 MET A N 1
ATOM 605 C CA . MET A 1 76 ? 8.860 1.802 -16.299 1.00 96.62 76 MET A CA 1
ATOM 606 C C . MET A 1 76 ? 8.983 3.216 -15.747 1.00 96.62 76 MET A C 1
ATOM 608 O O . MET A 1 76 ? 8.414 4.156 -16.300 1.00 96.62 76 MET A O 1
ATOM 612 N N . TYR A 1 77 ? 9.710 3.347 -14.643 1.00 94.94 77 TYR A N 1
ATOM 613 C CA . TYR A 1 77 ? 9.996 4.614 -13.992 1.00 94.94 77 TYR A CA 1
ATOM 614 C C . TYR A 1 77 ? 11.488 4.715 -13.681 1.00 94.94 77 TYR A C 1
ATOM 616 O O . TYR A 1 77 ? 12.010 4.006 -12.825 1.00 94.94 77 TYR A O 1
ATOM 624 N N . SER A 1 78 ? 12.182 5.619 -14.364 1.00 91.44 78 SER A N 1
ATOM 625 C CA . SER A 1 78 ? 13.617 5.863 -14.178 1.00 91.44 78 SER A CA 1
ATOM 626 C C . SER A 1 78 ? 13.920 7.091 -13.311 1.00 91.44 78 SER A C 1
ATOM 628 O O . SER A 1 78 ? 15.062 7.540 -13.274 1.00 91.44 78 SER A O 1
ATOM 630 N N . GLY A 1 79 ? 12.903 7.686 -12.679 1.00 85.31 79 GLY A N 1
ATOM 631 C CA . GLY A 1 79 ? 13.089 8.824 -11.781 1.00 85.31 79 GLY A CA 1
ATOM 632 C C . GLY A 1 79 ? 13.544 8.401 -10.382 1.00 85.31 79 GLY A C 1
ATOM 633 O O . GLY A 1 79 ? 13.694 7.217 -10.083 1.00 85.31 79 GLY A O 1
ATOM 634 N N . SER A 1 80 ? 13.763 9.391 -9.523 1.00 84.81 80 SER A N 1
ATOM 635 C CA . SER A 1 80 ? 14.168 9.209 -8.130 1.00 84.81 80 SER A CA 1
ATOM 636 C C . SER A 1 80 ? 12.957 9.170 -7.176 1.00 84.81 80 SER A C 1
ATOM 638 O O . SER A 1 80 ? 11.834 8.899 -7.586 1.00 84.81 80 SER A O 1
ATOM 640 N N . GLY A 1 81 ? 13.158 9.344 -5.865 1.00 80.75 81 GLY A N 1
ATOM 641 C CA . GLY A 1 81 ? 12.034 9.394 -4.916 1.00 80.75 81 GLY A CA 1
ATOM 642 C C . GLY A 1 81 ? 11.371 8.053 -4.585 1.00 80.75 81 GLY A C 1
ATOM 643 O O . GLY A 1 81 ? 10.230 8.041 -4.117 1.00 80.75 81 GLY A O 1
ATOM 644 N N . TRP A 1 82 ? 12.078 6.934 -4.783 1.00 86.19 82 TRP A N 1
ATOM 645 C CA . TRP A 1 82 ? 11.669 5.595 -4.334 1.00 86.19 82 TRP A CA 1
ATOM 646 C C . TRP A 1 82 ? 10.261 5.218 -4.844 1.00 86.19 82 TRP A C 1
ATOM 648 O O . TRP A 1 82 ? 9.861 5.576 -5.953 1.00 86.19 82 TRP A O 1
ATOM 658 N N . CYS A 1 83 ? 9.487 4.480 -4.041 1.00 90.25 83 CYS A N 1
ATOM 659 C CA . CYS A 1 83 ? 8.130 4.075 -4.392 1.00 90.25 83 CYS A CA 1
ATOM 660 C C . CYS A 1 83 ? 7.211 5.288 -4.612 1.00 90.25 83 CYS A C 1
ATOM 662 O O . CYS A 1 83 ? 6.349 5.239 -5.478 1.00 90.25 83 CYS A O 1
ATOM 664 N N . SER A 1 84 ? 7.408 6.398 -3.897 1.00 92.12 84 SER A N 1
ATOM 665 C CA . SER A 1 84 ? 6.538 7.580 -3.993 1.00 92.12 84 SER A CA 1
ATOM 666 C C . SER A 1 84 ? 6.637 8.283 -5.344 1.00 92.12 84 SER A C 1
ATOM 668 O O . SER A 1 84 ? 5.614 8.657 -5.922 1.00 92.12 84 SER A O 1
ATOM 670 N N . GLY A 1 85 ? 7.854 8.410 -5.881 1.00 93.62 85 GLY A N 1
ATOM 671 C CA . GLY A 1 85 ? 8.081 8.900 -7.240 1.00 93.62 85 GLY A CA 1
ATOM 672 C C . GLY A 1 85 ? 7.380 8.016 -8.273 1.00 93.62 85 GLY A C 1
ATOM 673 O O . GLY A 1 85 ? 6.635 8.514 -9.120 1.00 93.62 85 GLY A O 1
ATOM 674 N N . ALA A 1 86 ? 7.512 6.694 -8.128 1.00 95.00 86 ALA A N 1
ATOM 675 C CA . ALA A 1 86 ? 6.841 5.712 -8.977 1.00 95.00 86 ALA A CA 1
ATOM 676 C C . ALA A 1 86 ? 5.304 5.771 -8.862 1.00 95.00 86 ALA A C 1
ATOM 678 O O . ALA A 1 86 ? 4.604 5.700 -9.872 1.00 95.00 86 ALA A O 1
ATOM 679 N N . HIS A 1 87 ? 4.761 5.959 -7.655 1.00 96.19 87 HIS A N 1
ATOM 680 C CA . HIS A 1 87 ? 3.325 6.120 -7.416 1.00 96.19 87 HIS A CA 1
ATOM 681 C C . HIS A 1 87 ? 2.786 7.374 -8.105 1.00 96.19 87 HIS A C 1
ATOM 683 O O . HIS A 1 87 ? 1.782 7.302 -8.823 1.00 96.19 87 HIS A O 1
ATOM 689 N N . LYS A 1 88 ? 3.475 8.513 -7.948 1.00 95.94 88 LYS A N 1
ATOM 690 C CA . LYS A 1 88 ? 3.115 9.756 -8.638 1.00 95.94 88 LYS A CA 1
ATOM 691 C C . LYS A 1 88 ? 3.173 9.574 -10.151 1.00 95.94 88 LYS A C 1
ATOM 693 O O . LYS A 1 88 ? 2.216 9.920 -10.838 1.00 95.94 88 LYS A O 1
ATOM 698 N N . HIS A 1 89 ? 4.248 8.975 -10.661 1.00 96.50 89 HIS A N 1
ATOM 699 C CA . HIS A 1 89 ? 4.403 8.691 -12.083 1.00 96.50 89 HIS A CA 1
ATOM 700 C C . HIS A 1 89 ? 3.250 7.838 -12.623 1.00 96.50 89 HIS A C 1
ATOM 702 O O . HIS A 1 89 ? 2.599 8.233 -13.588 1.00 96.50 89 HIS A O 1
ATOM 708 N N . ALA A 1 90 ? 2.934 6.716 -11.969 1.00 97.94 90 ALA A N 1
ATOM 709 C CA . ALA A 1 90 ? 1.826 5.853 -12.367 1.00 97.94 90 ALA A CA 1
ATOM 710 C C . ALA A 1 90 ? 0.494 6.617 -12.382 1.00 97.94 90 ALA A C 1
ATOM 712 O O . ALA A 1 90 ? -0.268 6.498 -13.342 1.00 97.94 90 ALA A O 1
ATOM 713 N N . SER A 1 91 ? 0.246 7.458 -11.370 1.00 97.88 91 SER A N 1
ATOM 714 C CA . SER A 1 91 ? -0.985 8.250 -11.213 1.00 97.88 91 SER A CA 1
ATOM 715 C C . SER A 1 91 ? -1.306 9.143 -12.414 1.00 97.88 91 SER A C 1
ATOM 717 O O . SER A 1 91 ? -2.486 9.376 -12.704 1.00 97.88 91 SER A O 1
ATOM 719 N N . MET A 1 92 ? -0.282 9.594 -13.147 1.00 97.56 92 MET A N 1
ATOM 720 C CA . MET A 1 92 ? -0.439 10.376 -14.380 1.00 97.56 92 MET A CA 1
ATOM 721 C C . MET A 1 92 ? -1.163 9.602 -15.490 1.00 97.56 92 MET A C 1
ATOM 723 O O . MET A 1 92 ? -1.788 10.211 -16.352 1.00 97.56 92 MET A O 1
ATOM 727 N N . TYR A 1 93 ? -1.132 8.267 -15.447 1.00 98.00 93 TYR A N 1
ATOM 728 C CA . TYR A 1 93 ? -1.660 7.381 -16.491 1.00 98.00 93 TYR A CA 1
ATOM 729 C C . TYR A 1 93 ? -2.849 6.520 -16.038 1.00 98.00 93 TYR A C 1
ATOM 731 O O . TYR A 1 93 ? -3.331 5.672 -16.806 1.00 98.00 93 TYR A O 1
ATOM 739 N N . LEU A 1 94 ? -3.303 6.681 -14.790 1.00 98.19 94 LEU A N 1
ATOM 740 C CA . LEU A 1 94 ? -4.436 5.941 -14.239 1.00 98.19 94 LEU A CA 1
ATOM 741 C C . LEU A 1 94 ? -5.760 6.644 -14.540 1.00 98.19 94 LEU A C 1
ATOM 743 O O . LEU A 1 94 ? -5.960 7.809 -14.205 1.00 98.19 94 LEU A O 1
ATOM 747 N N . THR A 1 95 ? -6.703 5.878 -15.086 1.00 97.38 95 THR A N 1
ATOM 748 C CA . THR A 1 95 ? -8.097 6.294 -15.325 1.00 97.38 95 THR A CA 1
ATOM 749 C C . THR A 1 95 ? -9.062 5.710 -14.285 1.00 97.38 95 THR A C 1
ATOM 751 O O . THR A 1 95 ? -10.250 5.550 -14.566 1.00 97.38 95 THR A O 1
ATOM 754 N N . SER A 1 96 ? -8.541 5.228 -13.156 1.00 98.19 96 SER A N 1
ATOM 755 C CA . SER A 1 96 ? -9.327 4.641 -12.071 1.00 98.19 96 SER A CA 1
ATOM 756 C C . SER A 1 96 ? -9.800 5.713 -11.097 1.00 98.19 96 SER A C 1
ATOM 758 O O . SER A 1 96 ? -9.088 6.686 -10.869 1.00 98.19 96 SER A O 1
ATOM 760 N N . ASP A 1 97 ? -10.962 5.487 -10.488 1.00 97.81 97 ASP A N 1
ATOM 761 C CA . ASP A 1 97 ? -11.537 6.364 -9.458 1.00 97.81 97 ASP A CA 1
ATOM 762 C C . ASP A 1 97 ? -10.778 6.230 -8.122 1.00 97.81 97 ASP A C 1
ATOM 764 O O . ASP A 1 97 ? -10.820 7.102 -7.258 1.00 97.81 97 ASP A O 1
ATOM 768 N N . MET A 1 98 ? -10.093 5.099 -7.936 1.00 97.94 98 MET A N 1
ATOM 769 C CA . MET A 1 98 ? -9.244 4.819 -6.785 1.00 97.94 98 MET A CA 1
ATOM 770 C C . MET A 1 98 ? -8.034 4.001 -7.224 1.00 97.94 98 MET A C 1
ATOM 772 O O . MET A 1 98 ? -8.145 3.118 -8.080 1.00 97.94 98 MET A O 1
ATOM 776 N N . ALA A 1 99 ? -6.876 4.283 -6.640 1.00 98.56 99 ALA A N 1
ATOM 777 C CA . ALA A 1 99 ? -5.703 3.441 -6.782 1.00 98.56 99 ALA A CA 1
ATOM 778 C C . ALA A 1 99 ? -5.118 3.105 -5.420 1.00 98.56 99 ALA A C 1
ATOM 780 O O . ALA A 1 99 ? -5.042 3.975 -4.553 1.00 98.56 99 ALA A O 1
ATOM 781 N N . PHE A 1 100 ? -4.701 1.851 -5.268 1.00 98.56 100 PHE A N 1
ATOM 782 C CA . PHE A 1 100 ? -3.905 1.408 -4.139 1.00 98.56 100 PHE A CA 1
ATOM 783 C C . PHE A 1 100 ? -2.448 1.328 -4.540 1.00 98.56 100 PHE A C 1
ATOM 785 O O . PHE A 1 100 ? -2.109 0.657 -5.510 1.00 98.56 100 PHE A O 1
ATOM 792 N N . TYR A 1 101 ? -1.601 2.000 -3.785 1.00 98.19 101 TYR A N 1
ATOM 793 C CA . TYR A 1 101 ? -0.175 2.065 -4.017 1.00 98.19 101 TYR A CA 1
ATOM 794 C C . TYR A 1 101 ? 0.531 1.150 -3.032 1.00 98.19 101 TYR A C 1
ATOM 796 O O . TYR A 1 101 ? 0.317 1.252 -1.824 1.00 98.19 101 TYR A O 1
ATOM 804 N N . SER A 1 102 ? 1.336 0.241 -3.566 1.00 97.81 102 SER A N 1
ATOM 805 C CA . SER A 1 102 ? 1.999 -0.822 -2.833 1.00 97.81 102 SER A CA 1
ATOM 806 C C . SER A 1 102 ? 3.506 -0.684 -2.944 1.00 97.81 102 SER A C 1
ATOM 808 O O . SER A 1 102 ? 4.053 -0.622 -4.047 1.00 97.81 102 SER A O 1
ATOM 810 N N . SER A 1 103 ? 4.187 -0.757 -1.803 1.00 94.75 103 SER A N 1
ATOM 811 C CA . SER A 1 103 ? 5.626 -0.975 -1.800 1.00 94.75 103 SER A CA 1
ATOM 812 C C . SER A 1 103 ? 5.959 -2.375 -2.316 1.00 94.75 103 SER A C 1
ATOM 814 O O . SER A 1 103 ? 5.115 -3.277 -2.376 1.00 94.75 103 SER A O 1
ATOM 816 N N . ASN A 1 104 ? 7.232 -2.556 -2.635 1.00 94.25 104 ASN A N 1
ATOM 817 C CA . ASN A 1 104 ? 7.814 -3.799 -3.117 1.00 94.25 104 ASN A CA 1
ATOM 818 C C . ASN A 1 104 ? 7.903 -4.911 -2.062 1.00 94.25 104 ASN A C 1
ATOM 820 O O . ASN A 1 104 ? 8.359 -5.998 -2.381 1.00 94.25 104 ASN A O 1
ATOM 824 N N . ARG A 1 105 ? 7.566 -4.653 -0.792 1.00 95.06 105 ARG A N 1
ATOM 825 C CA . ARG A 1 105 ? 7.648 -5.659 0.288 1.00 95.06 105 ARG A CA 1
ATOM 826 C C . ARG A 1 105 ? 6.278 -6.158 0.746 1.00 95.06 105 ARG A C 1
ATOM 828 O O . ARG A 1 105 ? 6.228 -7.046 1.601 1.00 95.06 105 ARG A O 1
ATOM 835 N N . THR A 1 106 ? 5.200 -5.590 0.210 1.00 97.19 106 THR A N 1
ATOM 836 C CA . THR A 1 106 ? 3.823 -5.914 0.589 1.00 97.19 106 THR A CA 1
ATOM 837 C C . THR A 1 106 ? 3.423 -7.304 0.103 1.00 97.19 106 THR A C 1
ATOM 839 O O . THR A 1 106 ? 3.784 -7.721 -0.995 1.00 97.19 106 THR A O 1
ATOM 842 N N . TYR A 1 107 ? 2.654 -8.013 0.923 1.00 98.44 107 TYR A N 1
ATOM 843 C CA . TYR A 1 107 ? 2.040 -9.293 0.588 1.00 98.44 107 TYR A CA 1
ATOM 844 C C . TYR A 1 107 ? 0.718 -9.485 1.346 1.00 98.44 107 TYR A C 1
ATOM 846 O O . TYR A 1 107 ? 0.444 -8.801 2.337 1.00 98.44 107 TYR A O 1
ATOM 854 N N . PHE A 1 108 ? -0.105 -10.417 0.869 1.00 98.44 108 PHE A N 1
ATOM 855 C CA . PHE A 1 108 ? -1.447 -10.679 1.398 1.00 98.44 108 PHE A CA 1
ATOM 856 C C . PHE A 1 108 ? -1.459 -11.950 2.248 1.00 98.44 108 PHE A C 1
ATOM 858 O O . PHE A 1 108 ? -0.667 -12.862 2.018 1.00 98.44 108 PHE A O 1
ATOM 865 N N . VAL A 1 109 ? -2.354 -12.008 3.234 1.00 97.56 109 VAL A N 1
ATOM 866 C CA . VAL A 1 109 ? -2.469 -13.160 4.153 1.00 97.56 109 VAL A CA 1
ATOM 867 C C . VAL A 1 109 ? -3.872 -13.747 4.247 1.00 97.56 109 VAL A C 1
ATOM 869 O O . VAL A 1 109 ? -4.075 -14.744 4.934 1.00 97.56 109 VAL A O 1
ATOM 872 N N . ARG A 1 110 ? -4.848 -13.126 3.581 1.00 98.19 110 ARG A N 1
ATOM 873 C CA . ARG A 1 110 ? -6.246 -13.549 3.603 1.00 98.19 110 ARG A CA 1
ATOM 874 C C . ARG A 1 110 ? -6.976 -13.041 2.363 1.00 98.19 110 ARG A C 1
ATOM 876 O O . ARG A 1 110 ? -6.709 -11.936 1.888 1.00 98.19 110 ARG A O 1
ATOM 883 N N . GLU A 1 111 ? -7.880 -13.862 1.835 1.00 98.75 111 GLU A N 1
ATOM 884 C CA . GLU A 1 111 ? -8.762 -13.493 0.725 1.00 98.75 111 GLU A CA 1
ATOM 885 C C . GLU A 1 111 ? -9.711 -12.343 1.094 1.00 98.75 111 GLU A C 1
ATOM 887 O O . GLU A 1 111 ? -9.992 -12.094 2.265 1.00 98.75 111 GLU A O 1
ATOM 892 N N . GLY A 1 112 ? -10.212 -11.628 0.089 1.00 98.69 112 GLY A N 1
ATOM 893 C CA . GLY A 1 112 ? -11.102 -10.483 0.286 1.00 98.69 112 GLY A CA 1
ATOM 894 C C . GLY A 1 112 ? -10.388 -9.216 0.757 1.00 98.69 112 GLY A C 1
ATOM 895 O O . GLY A 1 112 ? -11.049 -8.263 1.166 1.00 98.69 112 GLY A O 1
ATOM 896 N N . TRP A 1 113 ? -9.051 -9.174 0.701 1.00 98.69 113 TRP A N 1
ATOM 897 C CA . TRP A 1 113 ? -8.258 -8.041 1.190 1.00 98.69 113 TRP A CA 1
ATOM 898 C C . TRP A 1 113 ? -8.643 -6.716 0.519 1.00 98.69 113 TRP A C 1
ATOM 900 O O . TRP A 1 113 ? -8.698 -5.686 1.187 1.00 98.69 113 TRP A O 1
ATOM 910 N N . LEU A 1 114 ? -8.965 -6.722 -0.780 1.00 98.81 114 LEU A N 1
ATOM 911 C CA . LEU A 1 114 ? -9.411 -5.516 -1.479 1.00 98.81 114 LEU A CA 1
ATOM 912 C C . LEU A 1 114 ? -10.883 -5.241 -1.210 1.00 98.81 114 LEU A C 1
ATOM 914 O O . LEU A 1 114 ? -11.235 -4.088 -0.982 1.00 98.81 114 LEU A O 1
ATOM 918 N N . ALA A 1 115 ? -11.732 -6.276 -1.213 1.00 98.75 115 ALA A N 1
ATOM 919 C CA . ALA A 1 115 ? -13.153 -6.147 -0.887 1.00 98.75 115 ALA A CA 1
ATOM 920 C C . ALA A 1 115 ? -13.341 -5.412 0.441 1.00 98.75 115 ALA A C 1
ATOM 922 O O . ALA A 1 115 ? -14.049 -4.410 0.489 1.00 98.75 115 ALA A O 1
ATOM 923 N N . ARG A 1 116 ? -12.599 -5.829 1.470 1.00 98.69 116 ARG A N 1
ATOM 924 C CA . ARG A 1 116 ? -12.659 -5.242 2.805 1.00 98.69 116 ARG A CA 1
ATOM 925 C C . ARG A 1 116 ? -12.335 -3.748 2.816 1.00 98.69 116 ARG A C 1
ATOM 927 O O . ARG A 1 116 ? -13.019 -2.972 3.478 1.00 98.69 116 ARG A O 1
ATOM 934 N N . ILE A 1 117 ? -11.321 -3.317 2.063 1.00 98.56 117 ILE A N 1
ATOM 935 C CA . ILE A 1 117 ? -10.982 -1.888 1.974 1.00 98.56 117 ILE A CA 1
ATOM 936 C C . ILE A 1 117 ? -11.994 -1.128 1.108 1.00 98.56 117 ILE A C 1
ATOM 938 O O . ILE A 1 117 ? -12.339 0.018 1.402 1.00 98.56 117 ILE A O 1
ATOM 942 N N . MET A 1 118 ? -12.510 -1.764 0.057 1.00 98.56 118 MET A N 1
ATOM 943 C CA . MET A 1 118 ? -13.514 -1.167 -0.817 1.00 98.56 118 MET A CA 1
ATOM 944 C C . MET A 1 118 ? -14.868 -0.991 -0.129 1.00 98.56 118 MET A C 1
ATOM 946 O O . MET A 1 118 ? -15.541 -0.005 -0.411 1.00 98.56 118 MET A O 1
ATOM 950 N N . GLU A 1 119 ? -15.251 -1.863 0.803 1.00 98.56 119 GLU A N 1
ATOM 951 C CA . GLU A 1 119 ? -16.416 -1.664 1.675 1.00 98.56 119 GLU A CA 1
ATOM 952 C C . GLU A 1 119 ? -16.299 -0.352 2.453 1.00 98.56 119 GLU A C 1
ATOM 954 O O . GLU A 1 119 ? -17.208 0.479 2.401 1.00 98.56 119 GLU A O 1
ATOM 959 N N . ALA A 1 120 ? -15.142 -0.111 3.083 1.00 98.25 120 ALA A N 1
ATOM 960 C CA . ALA A 1 120 ? -14.875 1.141 3.781 1.00 98.25 120 ALA A CA 1
ATOM 961 C C . ALA A 1 120 ? -14.938 2.337 2.817 1.00 98.25 120 ALA A C 1
ATOM 963 O O . ALA A 1 120 ? -15.578 3.344 3.123 1.00 98.25 120 ALA A O 1
ATOM 964 N N . ARG A 1 121 ? -14.344 2.217 1.619 1.00 97.56 121 ARG A N 1
ATOM 965 C CA . ARG A 1 121 ? -14.403 3.266 0.588 1.00 97.56 121 ARG A CA 1
ATOM 966 C C . ARG A 1 121 ? -15.828 3.590 0.156 1.00 97.56 121 ARG A C 1
ATOM 968 O O . ARG A 1 121 ? -16.165 4.759 -0.004 1.00 97.56 121 ARG A O 1
ATOM 975 N N . ILE A 1 122 ? -16.644 2.571 -0.086 1.00 97.88 122 ILE A N 1
ATOM 976 C CA . ILE A 1 122 ? -18.030 2.725 -0.535 1.00 97.88 122 ILE A CA 1
ATOM 977 C C . ILE A 1 122 ? -18.875 3.354 0.574 1.00 97.88 122 ILE A C 1
ATOM 979 O O . ILE A 1 122 ? -19.687 4.231 0.295 1.00 97.88 122 ILE A O 1
ATOM 983 N N . LYS A 1 123 ? -18.649 2.944 1.825 1.00 97.88 123 LYS A N 1
ATOM 984 C CA . LYS A 1 123 ? -19.375 3.434 2.996 1.00 97.88 123 LYS A CA 1
ATOM 985 C C . LYS A 1 123 ? -19.039 4.881 3.353 1.00 97.88 123 LYS A C 1
ATOM 987 O O . LYS A 1 123 ? -19.948 5.652 3.641 1.00 97.88 123 LYS A O 1
ATOM 992 N N . HIS A 1 124 ? -17.756 5.248 3.362 1.00 96.81 124 HIS A N 1
ATOM 993 C CA . HIS A 1 124 ? -17.311 6.564 3.845 1.00 96.81 124 HIS A CA 1
ATOM 994 C C . HIS A 1 124 ? -17.065 7.578 2.722 1.00 96.81 124 HIS A C 1
ATOM 996 O O . HIS A 1 124 ? -17.078 8.779 2.971 1.00 96.81 124 HIS A O 1
ATOM 1002 N N . GLY A 1 125 ? -16.880 7.130 1.479 1.00 95.69 125 GLY A N 1
ATOM 1003 C CA . GLY A 1 125 ? -16.696 8.002 0.320 1.00 95.69 125 GLY A CA 1
ATOM 1004 C C . GLY A 1 125 ? -15.243 8.421 0.084 1.00 95.69 125 GLY A C 1
ATOM 1005 O O . GLY A 1 125 ? -14.296 7.674 0.327 1.00 95.69 125 GLY A O 1
ATOM 1006 N N . TYR A 1 126 ? -15.035 9.609 -0.480 1.00 94.56 126 TYR A N 1
ATOM 1007 C CA . TYR A 1 126 ? -13.705 10.057 -0.895 1.00 94.56 126 TYR A CA 1
ATOM 1008 C C . TYR A 1 126 ? -12.779 10.326 0.299 1.00 94.56 126 TYR A C 1
ATOM 1010 O O . TYR A 1 126 ? -13.059 11.203 1.109 1.00 94.56 126 TYR A O 1
ATOM 1018 N N . GLY A 1 127 ? -11.645 9.624 0.370 1.00 95.00 127 GLY A N 1
ATOM 1019 C CA . GLY A 1 127 ? -10.664 9.765 1.448 1.00 95.00 127 GLY A CA 1
ATOM 1020 C C . GLY A 1 127 ? -9.379 8.975 1.205 1.00 95.00 127 GLY A C 1
ATOM 1021 O O . GLY A 1 127 ? -9.175 8.433 0.112 1.00 95.00 127 GLY A O 1
ATOM 1022 N N . PHE A 1 128 ? -8.535 8.922 2.237 1.00 96.44 128 PHE A N 1
ATOM 1023 C CA . PHE A 1 128 ? -7.280 8.171 2.275 1.00 96.44 128 PHE A CA 1
ATOM 1024 C C . PHE A 1 128 ? -7.419 6.920 3.149 1.00 96.44 128 PHE A C 1
ATOM 1026 O O . PHE A 1 128 ? -7.746 7.010 4.332 1.00 96.44 128 PHE A O 1
ATOM 1033 N N . TYR A 1 129 ? -7.199 5.751 2.552 1.00 98.06 129 TYR A N 1
ATOM 1034 C CA . TYR A 1 129 ? -7.467 4.451 3.164 1.00 98.06 129 TYR A CA 1
ATOM 1035 C C . TYR A 1 129 ? -6.166 3.676 3.326 1.00 98.06 129 TYR A C 1
ATOM 1037 O O . TYR A 1 129 ? -5.538 3.325 2.335 1.00 98.06 129 TYR A O 1
ATOM 1045 N N . GLY A 1 130 ? -5.757 3.401 4.557 1.00 97.62 130 GLY A N 1
ATOM 1046 C CA . GLY A 1 130 ? -4.538 2.646 4.850 1.00 97.62 130 GLY A CA 1
ATOM 1047 C C . GLY A 1 130 ? -4.847 1.375 5.620 1.00 97.62 130 GLY A C 1
ATOM 1048 O O . GLY A 1 130 ? -5.903 1.253 6.233 1.00 97.62 130 GLY A O 1
ATOM 1049 N N . THR A 1 131 ? -3.915 0.429 5.611 1.00 97.94 131 THR A N 1
ATOM 1050 C CA . THR A 1 131 ? -4.070 -0.865 6.301 1.00 97.94 131 THR A CA 1
ATOM 1051 C C . THR A 1 131 ? -3.228 -0.979 7.569 1.00 97.94 131 THR A C 1
ATOM 1053 O O . THR A 1 131 ? -3.324 -1.965 8.293 1.00 97.94 131 THR A O 1
ATOM 1056 N N . MET A 1 132 ? -2.370 0.010 7.828 1.00 97.69 132 MET A N 1
ATOM 1057 C CA . MET A 1 132 ? -1.505 0.095 9.002 1.00 97.69 132 MET A CA 1
ATOM 1058 C C . MET A 1 132 ? -1.293 1.555 9.392 1.00 97.69 132 MET A C 1
ATOM 1060 O O . MET A 1 132 ? -1.219 2.422 8.522 1.00 97.69 132 MET A O 1
ATOM 1064 N N . ALA A 1 133 ? -1.134 1.819 10.688 1.00 96.62 133 ALA A N 1
ATOM 1065 C CA . ALA A 1 133 ? -0.870 3.150 11.227 1.00 96.62 133 ALA A CA 1
ATOM 1066 C C . ALA A 1 133 ? 0.359 3.148 12.146 1.00 96.62 133 ALA A C 1
ATOM 1068 O O . ALA A 1 133 ? 0.649 2.155 12.811 1.00 96.62 133 ALA A O 1
ATOM 1069 N N . SER A 1 134 ? 1.078 4.269 12.193 1.00 95.25 134 SER A N 1
ATOM 1070 C CA . SER A 1 134 ? 2.215 4.486 13.091 1.00 95.25 134 SER A CA 1
ATOM 1071 C C . SER A 1 134 ? 2.217 5.920 13.639 1.00 95.25 134 SER A C 1
ATOM 1073 O O . SER A 1 134 ? 1.692 6.842 13.019 1.00 95.25 134 SER A O 1
ATOM 1075 N N . PHE A 1 135 ? 2.727 6.091 14.861 1.00 94.69 135 PHE A N 1
ATOM 1076 C CA . PHE A 1 135 ? 2.788 7.327 15.651 1.00 94.69 135 PHE A CA 1
ATOM 1077 C C . PHE A 1 135 ? 4.254 7.647 15.998 1.00 94.69 135 PHE A C 1
ATOM 1079 O O . PHE A 1 135 ? 4.511 8.598 16.725 1.00 94.69 135 PHE A O 1
ATOM 1086 N N . GLN A 1 136 ? 5.215 6.890 15.447 1.00 90.31 136 GLN A N 1
ATOM 1087 C CA . GLN A 1 136 ? 6.638 6.965 15.791 1.00 90.31 136 GLN A CA 1
ATOM 1088 C C . GLN A 1 136 ? 7.233 8.374 15.702 1.00 90.31 136 GLN A C 1
ATOM 1090 O O . GLN A 1 136 ? 8.103 8.724 16.488 1.00 90.31 136 GLN A O 1
ATOM 1095 N N . LYS A 1 137 ? 6.783 9.187 14.746 1.00 88.38 137 LYS A N 1
ATOM 1096 C CA . LYS A 1 137 ? 7.148 10.613 14.656 1.00 88.38 137 LYS A CA 1
ATOM 1097 C C . LYS A 1 137 ? 5.920 11.510 14.620 1.00 88.38 137 LYS A C 1
ATOM 1099 O O . LYS A 1 137 ? 5.902 12.583 15.207 1.00 88.38 137 LYS A O 1
ATOM 1104 N N . SER A 1 138 ? 4.883 11.052 13.936 1.00 90.81 138 SER A N 1
ATOM 1105 C CA . SER A 1 138 ? 3.587 11.707 13.825 1.00 90.81 138 SER A CA 1
ATOM 1106 C C . SER A 1 138 ? 2.528 10.645 13.551 1.00 90.81 138 SER A C 1
ATOM 1108 O O . SER A 1 138 ? 2.854 9.555 13.073 1.00 90.81 138 SER A O 1
ATOM 1110 N N . LYS A 1 139 ? 1.258 10.951 13.836 1.00 92.81 139 LYS A N 1
ATOM 1111 C CA . LYS A 1 139 ? 0.140 10.078 13.456 1.00 92.81 139 LYS A CA 1
ATOM 1112 C C . LYS A 1 139 ? 0.055 10.012 11.930 1.00 92.81 139 LYS A C 1
ATOM 1114 O O . LYS A 1 139 ? -0.193 11.039 11.297 1.00 92.81 139 LYS A O 1
ATOM 1119 N N . HIS A 1 140 ? 0.255 8.831 11.356 1.00 94.88 140 HIS A N 1
ATOM 1120 C CA . HIS A 1 140 ? 0.123 8.597 9.919 1.00 94.88 140 HIS A CA 1
ATOM 1121 C C . HIS A 1 140 ? -0.304 7.154 9.620 1.00 94.88 140 HIS A C 1
ATOM 1123 O O . HIS A 1 140 ? -0.052 6.234 10.404 1.00 94.88 140 HIS A O 1
ATOM 1129 N N . LEU A 1 141 ? -0.942 6.963 8.468 1.00 95.62 141 LEU A N 1
ATOM 1130 C CA . LEU A 1 141 ? -1.059 5.666 7.816 1.00 95.62 141 LEU A CA 1
ATOM 1131 C C . LEU A 1 141 ? 0.255 5.363 7.101 1.00 95.62 141 LEU A C 1
ATOM 1133 O O . LEU A 1 141 ? 0.826 6.238 6.449 1.00 95.62 141 LEU A O 1
ATOM 1137 N N . ARG A 1 142 ? 0.726 4.123 7.210 1.00 94.69 142 ARG A N 1
ATOM 1138 C CA . ARG A 1 142 ? 1.975 3.701 6.569 1.00 94.69 142 ARG A CA 1
ATOM 1139 C C . ARG A 1 142 ? 1.821 3.669 5.051 1.00 94.69 142 ARG A C 1
ATOM 1141 O O . ARG A 1 142 ? 0.797 3.237 4.525 1.00 94.69 142 ARG A O 1
ATOM 1148 N N . THR A 1 143 ? 2.874 4.058 4.338 1.00 91.81 143 THR A N 1
ATOM 1149 C CA . THR A 1 143 ? 2.873 4.152 2.868 1.00 91.81 143 THR A CA 1
ATOM 1150 C C . THR A 1 143 ? 3.235 2.844 2.152 1.00 91.81 143 THR A C 1
ATOM 1152 O O . THR A 1 143 ? 3.614 2.843 0.983 1.00 91.81 143 THR A O 1
ATOM 1155 N N . ASN A 1 144 ? 3.100 1.697 2.821 1.00 94.06 144 ASN A N 1
ATOM 1156 C CA . ASN A 1 144 ? 3.396 0.396 2.220 1.00 94.06 144 ASN A CA 1
ATOM 1157 C C . ASN A 1 144 ? 2.215 -0.167 1.405 1.00 94.06 144 ASN A C 1
ATOM 1159 O O . ASN A 1 144 ? 2.447 -0.904 0.450 1.00 94.06 144 ASN A O 1
ATOM 1163 N N . PHE A 1 145 ? 0.973 0.141 1.789 1.00 97.81 145 PHE A N 1
ATOM 1164 C CA . PHE A 1 145 ? -0.233 -0.217 1.045 1.00 97.81 145 PHE A CA 1
ATOM 1165 C C . PHE A 1 145 ? -1.381 0.716 1.429 1.00 97.81 145 PHE A C 1
ATOM 1167 O O . PHE A 1 145 ? -1.930 0.638 2.530 1.00 97.81 145 PHE A O 1
ATOM 1174 N N . TYR A 1 146 ? -1.726 1.629 0.530 1.00 97.62 146 TYR A N 1
ATOM 1175 C CA . TYR A 1 146 ? -2.714 2.667 0.805 1.00 97.62 146 TYR A CA 1
ATOM 1176 C C . TYR A 1 146 ? -3.489 3.045 -0.444 1.00 97.62 146 TYR A C 1
ATOM 1178 O O . TYR A 1 146 ? -2.964 2.962 -1.548 1.00 97.62 146 TYR A O 1
ATOM 1186 N N . GLY A 1 147 ? -4.722 3.504 -0.269 1.00 97.94 147 GLY A N 1
ATOM 1187 C CA . GLY A 1 147 ? -5.645 3.839 -1.337 1.00 97.94 147 GLY A CA 1
ATOM 1188 C C . GLY A 1 147 ? -6.116 5.286 -1.300 1.00 97.94 147 GLY A C 1
ATOM 1189 O O . GLY A 1 147 ? -6.562 5.777 -0.262 1.00 97.94 147 GLY A O 1
ATOM 1190 N N . LEU A 1 148 ? -6.061 5.957 -2.449 1.00 97.06 148 LEU A N 1
ATOM 1191 C CA . LEU A 1 148 ? -6.594 7.306 -2.665 1.00 97.06 148 LEU A CA 1
ATOM 1192 C C . LEU A 1 148 ? -6.917 7.534 -4.148 1.00 97.06 148 LEU A C 1
ATOM 1194 O O . LEU A 1 148 ? -6.634 6.686 -4.996 1.00 97.06 148 LEU A O 1
ATOM 1198 N N . ASP A 1 149 ? -7.546 8.663 -4.468 1.00 97.12 149 ASP A N 1
ATOM 1199 C CA . ASP A 1 149 ? -7.814 9.038 -5.860 1.00 97.12 149 ASP A CA 1
ATOM 1200 C C . ASP A 1 149 ? -6.511 9.473 -6.553 1.00 97.12 149 ASP A C 1
ATOM 1202 O O . ASP A 1 149 ? -5.868 10.419 -6.087 1.00 97.12 149 ASP A O 1
ATOM 1206 N N . PRO A 1 150 ? -6.117 8.846 -7.677 1.00 97.50 150 PRO A N 1
ATOM 1207 C CA . PRO A 1 150 ? -4.938 9.244 -8.449 1.00 97.50 150 PRO A CA 1
ATOM 1208 C C . PRO A 1 150 ? -4.836 10.742 -8.776 1.00 97.50 150 PRO A C 1
ATOM 1210 O O . PRO A 1 150 ? -3.730 11.252 -8.958 1.00 97.50 150 PRO A O 1
ATOM 1213 N N . ALA A 1 151 ? -5.958 11.468 -8.832 1.00 96.38 151 ALA A N 1
ATOM 1214 C CA . ALA A 1 151 ? -5.991 12.915 -9.022 1.00 96.38 151 ALA A CA 1
ATOM 1215 C C . ALA A 1 151 ? -5.191 13.678 -7.958 1.00 96.38 151 ALA A C 1
ATOM 1217 O O . ALA A 1 151 ? -4.602 14.704 -8.283 1.00 96.38 151 ALA A O 1
ATOM 1218 N N . PHE A 1 152 ? -5.105 13.170 -6.726 1.00 93.94 152 PHE A N 1
ATOM 1219 C CA . PHE A 1 152 ? -4.279 13.769 -5.676 1.00 93.94 152 PHE A CA 1
ATOM 1220 C C . PHE A 1 152 ? -2.815 13.901 -6.118 1.00 93.94 152 PHE A C 1
ATOM 1222 O O . PHE A 1 152 ? -2.243 14.990 -6.079 1.00 93.94 152 PHE A O 1
ATOM 1229 N N . PHE A 1 153 ? -2.223 12.814 -6.621 1.00 94.31 153 PHE A N 1
ATOM 1230 C CA . PHE A 1 153 ? -0.842 12.826 -7.102 1.00 94.31 153 PHE A CA 1
ATOM 1231 C C . PHE A 1 153 ? -0.671 13.571 -8.428 1.00 94.31 153 PHE A C 1
ATOM 1233 O O . PHE A 1 153 ? 0.386 14.153 -8.662 1.00 94.31 153 PHE A O 1
ATOM 1240 N N . ARG A 1 154 ? -1.690 13.583 -9.296 1.00 94.50 154 ARG A N 1
ATOM 1241 C CA . ARG A 1 154 ? -1.636 14.374 -10.537 1.00 94.50 154 ARG A CA 1
ATOM 1242 C C . ARG A 1 154 ? -1.632 15.874 -10.272 1.00 94.50 154 ARG A C 1
ATOM 1244 O O . ARG A 1 154 ? -0.945 16.612 -10.968 1.00 94.50 154 ARG A O 1
ATOM 1251 N N . ASN A 1 155 ? -2.405 16.306 -9.281 1.00 93.06 155 ASN A N 1
ATOM 1252 C CA . ASN A 1 155 ? -2.629 17.719 -9.003 1.00 93.06 155 ASN A CA 1
ATOM 1253 C C . ASN A 1 155 ? -1.637 18.285 -7.979 1.00 93.06 155 ASN A C 1
ATOM 1255 O O . ASN A 1 155 ? -1.562 19.503 -7.826 1.00 93.06 155 ASN A O 1
ATOM 1259 N N . THR A 1 156 ? -0.867 17.441 -7.281 1.00 88.62 156 THR A N 1
ATOM 1260 C CA . THR A 1 156 ? 0.186 17.938 -6.391 1.00 88.62 156 THR A CA 1
ATOM 1261 C C . THR A 1 156 ? 1.388 18.462 -7.179 1.00 88.62 156 THR A C 1
ATOM 1263 O O . THR A 1 156 ? 2.002 17.758 -7.991 1.00 88.62 156 THR A O 1
ATOM 1266 N N . ALA A 1 157 ? 1.770 19.706 -6.887 1.00 86.38 157 ALA A N 1
ATOM 1267 C CA . ALA A 1 157 ? 2.997 20.307 -7.400 1.00 86.38 157 ALA A CA 1
ATOM 1268 C C . ALA A 1 157 ? 4.260 19.648 -6.812 1.00 86.38 157 ALA A C 1
ATOM 1270 O O . ALA A 1 157 ? 5.333 19.748 -7.404 1.00 86.38 157 ALA A O 1
ATOM 1271 N N . TYR A 1 158 ? 4.136 18.944 -5.680 1.00 87.00 158 TYR A N 1
ATOM 1272 C CA . TYR A 1 158 ? 5.2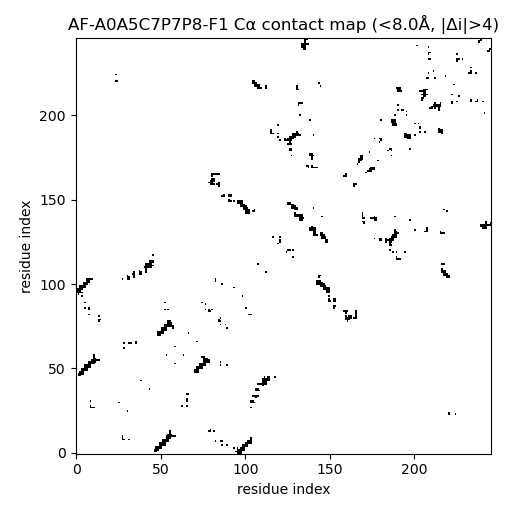70 18.367 -4.967 1.00 87.00 158 TYR A CA 1
ATOM 1273 C C . TYR A 1 158 ? 5.936 17.235 -5.751 1.00 87.00 158 TYR A C 1
ATOM 1275 O O . TYR A 1 158 ? 5.269 16.267 -6.124 1.00 87.00 158 TYR A O 1
ATOM 1283 N N . GLN A 1 159 ? 7.240 17.337 -6.000 1.00 86.44 159 GLN A N 1
ATOM 1284 C CA . GLN A 1 159 ? 8.025 16.288 -6.654 1.00 86.44 159 GLN A CA 1
ATOM 1285 C C . GLN A 1 159 ? 8.734 15.426 -5.607 1.00 86.44 159 GLN A C 1
ATOM 1287 O O . GLN A 1 159 ? 9.256 15.936 -4.620 1.00 86.44 159 GLN A O 1
ATOM 1292 N N . PHE A 1 160 ? 8.740 14.111 -5.821 1.00 87.75 160 PHE A N 1
ATOM 1293 C CA . PHE A 1 160 ? 9.473 13.171 -4.976 1.00 87.75 160 PHE A CA 1
ATOM 1294 C C . PHE A 1 160 ? 10.806 12.884 -5.649 1.00 87.75 160 PHE A C 1
ATOM 1296 O O . PHE A 1 160 ? 10.870 12.044 -6.540 1.00 87.75 160 PHE A O 1
ATOM 1303 N N . GLU A 1 161 ? 11.851 13.604 -5.255 1.00 86.19 161 GLU A N 1
ATOM 1304 C CA . GLU A 1 161 ? 13.164 13.493 -5.895 1.00 86.19 161 GLU A CA 1
ATOM 1305 C C . GLU A 1 161 ? 14.166 12.723 -5.029 1.00 86.19 161 GLU A C 1
ATOM 1307 O O . GLU A 1 161 ? 15.211 12.284 -5.505 1.00 86.19 161 GLU A O 1
ATOM 1312 N N . SER A 1 162 ? 13.842 12.498 -3.757 1.00 85.31 162 SER A N 1
ATOM 1313 C CA . SER A 1 162 ? 14.725 11.840 -2.801 1.00 85.31 162 SER A CA 1
ATOM 1314 C C . SER A 1 162 ? 13.973 10.938 -1.820 1.00 85.31 162 SER A C 1
ATOM 1316 O O . SER A 1 162 ? 12.746 10.974 -1.680 1.00 85.31 162 SER A O 1
ATOM 1318 N N . ARG A 1 163 ? 14.731 10.128 -1.072 1.00 80.19 163 ARG A N 1
ATOM 1319 C CA . ARG A 1 163 ? 14.199 9.388 0.080 1.00 80.19 163 ARG A CA 1
ATOM 1320 C C . ARG A 1 163 ? 13.631 10.333 1.144 1.00 80.19 163 ARG A C 1
ATOM 1322 O O . ARG A 1 163 ? 12.592 10.033 1.730 1.00 80.19 163 ARG A O 1
ATOM 1329 N N . GLY A 1 164 ? 14.285 11.475 1.365 1.00 84.81 164 GLY A N 1
ATOM 1330 C CA . GLY A 1 164 ? 13.804 12.511 2.281 1.00 84.81 164 GLY A CA 1
ATOM 1331 C C . GLY A 1 164 ? 12.429 13.045 1.875 1.00 84.81 164 GLY A C 1
ATOM 1332 O O . GLY A 1 164 ? 11.571 13.248 2.729 1.00 84.81 164 GLY A O 1
ATOM 1333 N N . ASP A 1 165 ? 12.170 13.165 0.572 1.00 85.31 165 ASP A N 1
ATOM 1334 C CA . ASP A 1 165 ? 10.861 13.577 0.054 1.00 85.31 165 ASP A CA 1
ATOM 1335 C C . ASP A 1 165 ? 9.778 12.527 0.278 1.00 85.31 165 ASP A C 1
ATOM 1337 O O . ASP A 1 165 ? 8.648 12.865 0.621 1.00 85.31 165 ASP A O 1
ATOM 1341 N N . THR A 1 166 ? 10.123 11.245 0.143 1.00 83.00 166 THR A N 1
ATOM 1342 C CA . THR A 1 166 ? 9.205 10.159 0.516 1.00 83.00 166 THR A CA 1
ATOM 1343 C C . THR A 1 166 ? 8.883 10.205 2.006 1.00 83.00 166 THR A C 1
ATOM 1345 O O . THR A 1 166 ? 7.724 10.078 2.387 1.00 83.00 166 THR A O 1
ATOM 1348 N N . TRP A 1 167 ? 9.881 10.454 2.855 1.00 84.88 167 TRP A N 1
ATOM 1349 C CA . TRP A 1 167 ? 9.676 10.562 4.299 1.00 84.88 167 TRP A CA 1
ATOM 1350 C C . TRP A 1 167 ? 8.722 11.709 4.671 1.00 84.88 167 TRP A C 1
ATOM 1352 O O . TRP A 1 167 ? 7.933 11.587 5.611 1.00 84.88 167 TRP A O 1
ATOM 1362 N N . LYS A 1 168 ? 8.707 12.797 3.891 1.00 86.44 168 LYS A N 1
ATOM 1363 C CA . LYS A 1 168 ? 7.762 13.903 4.092 1.00 86.44 168 LYS A CA 1
ATOM 1364 C C . LYS A 1 168 ? 6.297 13.520 3.856 1.00 86.44 168 LYS A C 1
ATOM 1366 O O . LYS A 1 168 ? 5.443 14.167 4.455 1.00 86.44 168 LYS A O 1
ATOM 1371 N N . LEU A 1 169 ? 5.996 12.472 3.078 1.00 85.44 169 LEU A N 1
ATOM 1372 C CA . LEU A 1 169 ? 4.621 11.965 2.927 1.00 85.44 169 LEU A CA 1
ATOM 1373 C C . LEU A 1 169 ? 4.066 11.346 4.208 1.00 85.44 169 LEU A C 1
ATOM 1375 O O . LEU A 1 169 ? 2.860 11.407 4.446 1.00 85.44 169 LEU A O 1
ATOM 1379 N N . GLU A 1 170 ? 4.935 10.744 5.016 1.00 84.06 170 GLU A N 1
ATOM 1380 C CA . GLU A 1 170 ? 4.558 10.124 6.288 1.00 84.06 170 GLU A CA 1
ATOM 1381 C C . GLU A 1 170 ? 4.665 11.114 7.450 1.00 84.06 170 GLU A C 1
ATOM 1383 O O . GLU A 1 170 ? 3.834 11.100 8.356 1.00 84.06 170 GLU A O 1
ATOM 1388 N N . HIS A 1 171 ? 5.668 11.997 7.429 1.00 83.88 171 HIS A N 1
ATOM 1389 C CA . HIS A 1 171 ? 6.083 12.724 8.631 1.00 83.88 171 HIS A CA 1
ATOM 1390 C C . HIS A 1 171 ? 6.333 14.220 8.463 1.00 83.88 171 HIS A C 1
ATOM 1392 O O . HIS A 1 171 ? 6.492 14.911 9.467 1.00 83.88 171 HIS A O 1
ATOM 1398 N N . GLY A 1 172 ? 6.386 14.724 7.234 1.00 84.19 172 GLY A N 1
ATOM 1399 C CA . GLY A 1 172 ? 6.767 16.106 6.960 1.00 84.19 172 GLY A CA 1
ATOM 1400 C C . GLY A 1 172 ? 5.582 17.046 6.779 1.00 84.19 172 GLY A C 1
ATOM 1401 O O . GLY A 1 172 ? 4.436 16.728 7.085 1.00 84.19 172 GLY A O 1
ATOM 1402 N N . GLU A 1 173 ? 5.881 18.206 6.200 1.00 82.56 173 GLU A N 1
ATOM 1403 C CA . GLU A 1 173 ? 4.899 19.221 5.791 1.00 82.56 173 GLU A CA 1
ATOM 1404 C C . GLU A 1 173 ? 3.848 18.680 4.794 1.00 82.56 173 GLU A C 1
ATOM 1406 O O . GLU A 1 173 ? 2.741 19.202 4.710 1.00 82.56 173 GLU A O 1
ATOM 1411 N N . TRP A 1 174 ? 4.180 17.592 4.088 1.00 82.25 174 TRP A N 1
ATOM 1412 C CA . TRP A 1 174 ? 3.328 16.892 3.124 1.00 82.25 174 TRP A CA 1
ATOM 1413 C C . TRP A 1 174 ? 2.704 15.616 3.690 1.00 82.25 174 TRP A C 1
ATOM 1415 O O . TRP A 1 174 ? 2.394 14.701 2.927 1.00 82.25 174 TRP A O 1
ATOM 1425 N N . ASN A 1 175 ? 2.517 15.533 5.011 1.00 88.62 175 ASN A N 1
ATOM 1426 C CA . ASN A 1 175 ? 1.907 14.368 5.639 1.00 88.62 175 ASN A CA 1
ATOM 1427 C C . ASN A 1 175 ? 0.505 14.110 5.060 1.00 88.62 175 ASN A C 1
ATOM 1429 O O . ASN A 1 175 ? -0.476 14.745 5.454 1.00 88.62 175 ASN A O 1
ATOM 1433 N N . VAL A 1 176 ? 0.410 13.144 4.142 1.00 89.69 176 VAL A N 1
ATOM 1434 C CA . VAL A 1 176 ? -0.817 12.837 3.390 1.00 89.69 176 VAL A CA 1
ATOM 1435 C C . VAL A 1 176 ? -1.920 12.409 4.338 1.00 89.69 176 VAL A C 1
ATOM 1437 O O . VAL A 1 176 ? -3.077 12.759 4.132 1.00 89.69 176 VAL A O 1
ATOM 1440 N N . SER A 1 177 ? -1.557 11.707 5.411 1.00 90.25 177 SER A N 1
ATOM 1441 C CA . SER A 1 177 ? -2.503 11.260 6.427 1.00 90.25 177 SER A CA 1
ATOM 1442 C C . SER A 1 177 ? -3.176 12.434 7.119 1.00 90.25 177 SER A C 1
ATOM 1444 O O . SER A 1 177 ? -4.394 12.444 7.264 1.00 90.25 177 SER A O 1
ATOM 1446 N N . GLN A 1 178 ? -2.392 13.435 7.523 1.00 88.00 178 GLN A N 1
ATOM 1447 C CA . GLN A 1 178 ? -2.914 14.620 8.199 1.00 88.00 178 GLN A CA 1
ATOM 1448 C C . GLN A 1 178 ? -3.671 15.527 7.235 1.00 88.00 178 GLN A C 1
ATOM 1450 O O . GLN A 1 178 ? -4.788 15.933 7.547 1.00 88.00 178 GLN A O 1
ATOM 1455 N N . PHE A 1 179 ? -3.118 15.769 6.042 1.00 89.62 179 PHE A N 1
ATOM 1456 C CA . PHE A 1 179 ? -3.797 16.527 4.996 1.00 89.62 179 PHE A CA 1
ATOM 1457 C C . PHE A 1 179 ? -5.165 15.915 4.680 1.00 89.62 179 PHE A C 1
ATOM 1459 O O . PHE A 1 179 ? -6.179 16.614 4.684 1.00 89.62 179 PHE A O 1
ATOM 1466 N N . HIS A 1 180 ? -5.225 14.600 4.460 1.00 88.62 180 HIS A N 1
ATOM 1467 C CA . HIS A 1 180 ? -6.485 13.942 4.158 1.00 88.62 180 HIS A CA 1
ATOM 1468 C C . HIS A 1 180 ? -7.421 13.860 5.360 1.00 88.62 180 HIS A C 1
ATOM 1470 O O . HIS A 1 180 ? -8.616 14.033 5.170 1.00 88.62 180 HIS A O 1
ATOM 1476 N N . ALA A 1 181 ? -6.934 13.661 6.585 1.00 84.50 181 ALA A N 1
ATOM 1477 C CA . ALA A 1 181 ? -7.799 13.680 7.764 1.00 84.50 181 ALA A CA 1
ATOM 1478 C C . ALA A 1 181 ? -8.469 15.052 7.974 1.00 84.50 181 ALA A C 1
ATOM 1480 O O . ALA A 1 181 ? -9.630 15.110 8.366 1.00 84.50 181 ALA A O 1
ATOM 1481 N N . GLN A 1 182 ? -7.764 16.147 7.669 1.00 86.00 182 GLN A N 1
ATOM 1482 C CA . GLN A 1 182 ? -8.288 17.512 7.797 1.00 86.00 182 GLN A CA 1
ATOM 1483 C C . GLN A 1 182 ? -9.267 17.892 6.680 1.00 86.00 182 GLN A C 1
ATOM 1485 O O . GLN A 1 182 ? -10.230 18.610 6.929 1.00 86.00 182 GLN A O 1
ATOM 1490 N N . ASN A 1 183 ? -9.027 17.421 5.452 1.00 86.81 183 ASN A N 1
ATOM 1491 C CA . ASN A 1 183 ? -9.803 17.831 4.275 1.00 86.81 183 ASN A CA 1
ATOM 1492 C C . ASN A 1 183 ? -10.862 16.801 3.847 1.00 86.81 183 ASN A C 1
ATOM 1494 O O . ASN A 1 183 ? -11.814 17.141 3.149 1.00 86.81 183 ASN A O 1
ATOM 1498 N N . PHE A 1 184 ? -10.711 15.539 4.256 1.00 87.75 184 PHE A N 1
ATOM 1499 C CA . PHE A 1 184 ? -11.535 14.408 3.830 1.00 87.75 184 PHE A CA 1
ATOM 1500 C C . PHE A 1 184 ? -11.836 13.476 5.021 1.00 87.75 184 PHE A C 1
ATOM 1502 O O . PHE A 1 184 ? -11.104 12.503 5.259 1.00 87.75 184 PHE A O 1
ATOM 1509 N N . PRO A 1 185 ? -12.953 13.710 5.741 1.00 83.06 185 PRO A N 1
ATOM 1510 C CA . PRO A 1 185 ? -13.350 12.934 6.925 1.00 83.06 185 PRO A CA 1
ATOM 1511 C C . PRO A 1 185 ? -13.486 11.418 6.699 1.00 83.06 185 PRO A C 1
ATOM 1513 O O . PRO A 1 185 ? -13.501 10.638 7.649 1.00 83.06 185 PRO A O 1
ATOM 1516 N N . ALA A 1 186 ? -13.571 10.982 5.440 1.00 91.94 186 ALA A N 1
ATOM 1517 C CA . ALA A 1 186 ? -13.644 9.578 5.054 1.00 91.94 186 ALA A CA 1
ATOM 1518 C C . ALA A 1 186 ? -12.306 8.822 5.152 1.00 91.94 186 ALA A C 1
ATOM 1520 O O . ALA A 1 186 ? -12.234 7.662 4.758 1.00 91.94 186 ALA A O 1
ATOM 1521 N N . SER A 1 187 ? -11.230 9.454 5.620 1.00 94.00 187 SER A N 1
ATOM 1522 C CA . SER A 1 187 ? -9.928 8.793 5.744 1.00 94.00 187 SER A CA 1
ATOM 1523 C C . SER A 1 187 ? -9.932 7.786 6.896 1.00 94.00 187 SER A C 1
ATOM 1525 O O . SER A 1 187 ? -10.286 8.131 8.025 1.00 94.00 187 SER A O 1
ATOM 1527 N N . LYS A 1 188 ? -9.563 6.531 6.615 1.00 97.31 188 LYS A N 1
ATOM 1528 C CA . LYS A 1 188 ? -9.694 5.409 7.558 1.00 97.31 188 LYS A CA 1
ATOM 1529 C C . LYS A 1 188 ? -8.457 4.519 7.576 1.00 97.31 188 LYS A C 1
ATOM 1531 O O . LYS A 1 188 ? -7.885 4.204 6.533 1.00 97.31 188 LYS A O 1
ATOM 1536 N N . LEU A 1 189 ? -8.112 4.044 8.770 1.00 98.06 189 LEU A N 1
ATOM 1537 C CA . LEU A 1 189 ? -7.391 2.784 8.931 1.00 98.06 189 LEU A CA 1
ATOM 1538 C C . LEU A 1 189 ? -8.409 1.658 8.776 1.00 98.06 189 LEU A C 1
ATOM 1540 O O . LEU A 1 189 ? -9.434 1.666 9.458 1.00 98.06 189 LEU A O 1
ATOM 1544 N N . VAL A 1 190 ? -8.126 0.706 7.897 1.00 98.50 190 VAL A N 1
ATOM 1545 C CA . VAL A 1 190 ? -8.977 -0.458 7.663 1.00 98.50 190 VAL A CA 1
ATOM 1546 C C . VAL A 1 190 ? -8.252 -1.722 8.103 1.00 98.50 190 VAL A C 1
ATOM 1548 O O . VAL A 1 190 ? -7.144 -2.007 7.650 1.00 98.50 190 VAL A O 1
ATOM 1551 N N . THR A 1 191 ? -8.912 -2.477 8.971 1.00 98.62 191 THR A N 1
ATOM 1552 C CA . THR A 1 191 ? -8.506 -3.792 9.481 1.00 98.62 191 THR A CA 1
ATOM 1553 C C . THR A 1 191 ? -9.618 -4.808 9.205 1.00 98.62 191 THR A C 1
ATOM 1555 O O . THR A 1 191 ? -10.682 -4.458 8.675 1.00 98.62 191 THR A O 1
ATOM 1558 N N . TRP A 1 192 ? -9.402 -6.078 9.550 1.00 98.38 192 TRP A N 1
ATOM 1559 C CA . TRP A 1 192 ? -10.439 -7.099 9.381 1.00 98.38 192 TRP A CA 1
ATOM 1560 C C . TRP A 1 192 ? -11.661 -6.859 10.268 1.00 98.38 192 TRP A C 1
ATOM 1562 O O . TRP A 1 192 ? -12.775 -7.118 9.821 1.00 98.38 192 TRP A O 1
ATOM 1572 N N . ASP A 1 193 ? -11.473 -6.327 11.473 1.00 97.81 193 ASP A N 1
ATOM 1573 C CA . ASP A 1 193 ? -12.545 -6.091 12.445 1.00 97.81 193 ASP A CA 1
ATOM 1574 C C . ASP A 1 193 ? -13.188 -4.695 12.375 1.00 97.81 193 ASP A C 1
ATOM 1576 O O . ASP A 1 193 ? -14.274 -4.503 12.926 1.00 97.81 193 ASP A O 1
ATOM 1580 N N . GLY A 1 194 ? -12.565 -3.712 11.712 1.00 9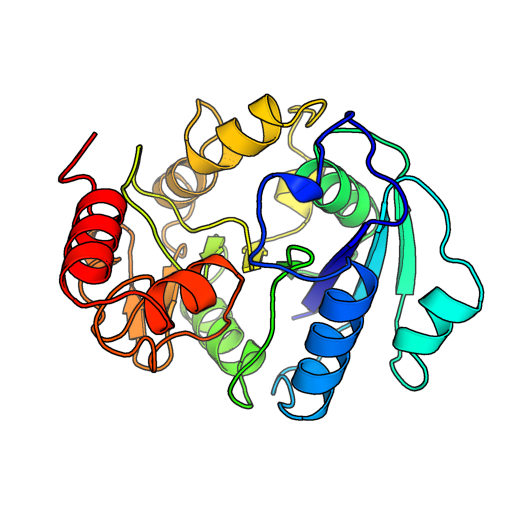8.19 194 GLY A N 1
ATOM 1581 C CA . GLY A 1 194 ? -13.047 -2.342 11.844 1.00 98.19 194 GLY A CA 1
ATOM 1582 C C . GLY A 1 194 ? -12.466 -1.295 10.901 1.00 98.19 194 GLY A C 1
ATOM 1583 O O . GLY A 1 194 ? -11.622 -1.542 10.039 1.00 98.19 194 GLY A O 1
ATOM 1584 N N . GLU A 1 195 ? -13.014 -0.090 11.045 1.00 98.12 195 GLU A N 1
ATOM 1585 C CA . GLU A 1 195 ? -12.699 1.105 10.261 1.00 98.12 195 GLU A CA 1
ATOM 1586 C C . GLU A 1 195 ? -12.506 2.262 11.236 1.00 98.12 195 GLU A C 1
ATOM 1588 O O . GLU A 1 195 ? -13.456 2.696 11.890 1.00 98.12 195 GLU A O 1
ATOM 1593 N N . TYR A 1 196 ? -11.286 2.776 11.337 1.00 97.62 196 TYR A N 1
ATOM 1594 C CA . TYR A 1 196 ? -10.906 3.674 12.423 1.00 97.62 196 TYR A CA 1
ATOM 1595 C C . TYR A 1 196 ? -10.530 5.049 11.875 1.00 97.62 196 TYR A C 1
ATOM 1597 O O . TYR A 1 196 ? -9.743 5.166 10.929 1.00 97.62 196 TYR A O 1
ATOM 1605 N N . SER A 1 197 ? -11.094 6.098 12.475 1.00 95.38 197 SER A N 1
ATOM 1606 C CA . SER A 1 197 ? -10.638 7.480 12.274 1.00 95.38 197 SER A CA 1
ATOM 1607 C C . SER A 1 197 ? -9.265 7.690 12.922 1.00 95.38 197 SER A C 1
ATOM 1609 O O . SER A 1 197 ? -8.812 6.853 13.700 1.00 95.38 197 SER A O 1
ATOM 1611 N N . ILE A 1 198 ? -8.597 8.803 12.616 1.00 92.50 198 ILE A N 1
ATOM 1612 C CA . ILE A 1 198 ? -7.228 9.088 13.079 1.00 92.50 198 ILE A CA 1
ATOM 1613 C C . ILE A 1 198 ? -7.076 9.094 14.608 1.00 92.50 198 ILE A C 1
ATOM 1615 O O . ILE A 1 198 ? -6.029 8.707 15.132 1.00 92.50 198 ILE A O 1
ATOM 1619 N N . GLU A 1 199 ? -8.123 9.477 15.335 1.00 92.19 199 GLU A N 1
ATOM 1620 C CA . GLU A 1 199 ? -8.198 9.430 16.800 1.00 92.19 199 GLU A CA 1
ATOM 1621 C C . GLU A 1 199 ? -8.151 7.990 17.327 1.00 92.19 199 GLU A C 1
ATOM 1623 O O . GLU A 1 199 ? -7.652 7.734 18.421 1.00 92.19 199 GLU A O 1
ATOM 1628 N N . ASP A 1 200 ? -8.611 7.052 16.503 1.00 95.69 200 ASP A N 1
ATOM 1629 C CA . ASP A 1 200 ? -8.927 5.679 16.862 1.00 95.69 200 ASP A CA 1
ATOM 1630 C C . ASP A 1 200 ? -7.972 4.656 16.237 1.00 95.69 200 ASP A C 1
ATOM 1632 O O . ASP A 1 200 ? -8.119 3.461 16.482 1.00 95.69 200 ASP A O 1
ATOM 1636 N N . TRP A 1 201 ? -6.951 5.081 15.483 1.00 95.06 201 TRP A N 1
ATOM 1637 C CA . TRP A 1 201 ? -5.965 4.181 14.855 1.00 95.06 201 TRP A CA 1
ATOM 1638 C C . TRP A 1 201 ? -5.202 3.288 15.843 1.00 95.06 201 TRP A C 1
ATOM 1640 O O . TRP A 1 201 ? -4.554 2.329 15.430 1.00 95.06 201 TRP A O 1
ATOM 1650 N N . ARG A 1 202 ? -5.288 3.584 17.145 1.00 93.75 202 ARG A N 1
ATOM 1651 C CA . ARG A 1 202 ? -4.708 2.797 18.243 1.00 93.75 202 ARG A CA 1
ATOM 1652 C C . ARG A 1 202 ? -5.697 1.939 19.001 1.00 93.75 202 ARG A C 1
ATOM 1654 O O . ARG A 1 202 ? -5.281 1.281 19.944 1.00 93.75 202 ARG A O 1
ATOM 1661 N N . LYS A 1 203 ? -6.971 1.933 18.633 1.00 95.94 203 LYS A N 1
ATOM 1662 C CA . LYS A 1 203 ? -7.956 1.035 19.234 1.00 95.94 203 LYS A CA 1
ATOM 1663 C C . LYS A 1 203 ? -7.861 -0.417 18.750 1.00 95.94 203 LYS A C 1
ATOM 1665 O O . LYS A 1 203 ? -8.046 -1.277 19.603 1.00 95.94 203 LYS A O 1
ATOM 1670 N N . PRO A 1 204 ? -7.573 -0.728 17.467 1.00 97.00 204 PRO A N 1
ATOM 1671 C CA . PRO A 1 204 ? -7.595 -2.118 17.031 1.00 97.00 204 PRO A CA 1
ATOM 1672 C C . PRO A 1 204 ? -6.535 -2.956 17.753 1.00 97.00 204 PRO A C 1
ATOM 1674 O O . PRO A 1 204 ? -5.371 -2.558 17.901 1.00 97.00 204 PRO A O 1
ATOM 1677 N N . GLU A 1 205 ? -6.952 -4.132 18.205 1.00 96.88 205 GLU A N 1
ATOM 1678 C CA . GLU A 1 205 ? -6.057 -5.176 18.691 1.00 96.88 205 GLU A CA 1
ATOM 1679 C C . GLU A 1 205 ? -5.423 -5.908 17.504 1.00 96.88 205 GLU A C 1
ATOM 1681 O O . GLU A 1 205 ? -5.900 -5.809 16.369 1.00 96.88 205 GLU A O 1
ATOM 1686 N N . ASN A 1 206 ? -4.319 -6.620 17.759 1.00 97.75 206 ASN A N 1
ATOM 1687 C CA . ASN A 1 206 ? -3.639 -7.440 16.750 1.00 97.75 206 ASN A CA 1
ATOM 1688 C C . ASN A 1 206 ? -3.327 -6.683 15.442 1.00 97.75 206 ASN A C 1
ATOM 1690 O O . ASN A 1 206 ? -3.459 -7.218 14.341 1.00 97.75 206 ASN A O 1
ATOM 1694 N N . ALA A 1 207 ? -2.948 -5.410 15.572 1.00 97.44 207 ALA A N 1
ATOM 1695 C CA . ALA A 1 207 ? -2.636 -4.499 14.474 1.00 97.44 207 ALA A CA 1
ATOM 1696 C C . ALA A 1 207 ? -1.115 -4.365 14.263 1.00 97.44 207 ALA A C 1
ATOM 1698 O O . ALA A 1 207 ? -0.326 -5.147 14.787 1.00 97.44 207 ALA A O 1
ATOM 1699 N N . PHE A 1 208 ? -0.679 -3.370 13.484 1.00 97.94 208 PHE A N 1
ATOM 1700 C CA . PHE A 1 208 ? 0.736 -3.176 13.159 1.00 97.94 208 PHE A CA 1
ATOM 1701 C C . PHE A 1 208 ? 1.596 -3.058 14.423 1.00 97.94 208 PHE A C 1
ATOM 1703 O O . PHE A 1 208 ? 1.410 -2.126 15.207 1.00 97.94 208 PHE A O 1
ATOM 1710 N N . ARG A 1 209 ? 2.551 -3.988 14.582 1.00 97.25 209 ARG A N 1
ATOM 1711 C CA . ARG A 1 209 ? 3.434 -4.085 15.756 1.00 97.25 209 ARG A CA 1
ATOM 1712 C C . ARG A 1 209 ? 2.669 -4.121 17.081 1.00 97.25 209 ARG A C 1
ATOM 1714 O O . ARG A 1 209 ? 3.019 -3.425 18.030 1.00 97.25 209 ARG A O 1
ATOM 1721 N N . ARG A 1 210 ? 1.600 -4.918 17.126 1.00 96.56 210 ARG A N 1
ATOM 1722 C CA . ARG A 1 210 ? 0.797 -5.167 18.323 1.00 96.56 210 ARG A CA 1
ATOM 1723 C C . ARG A 1 210 ? 0.184 -6.566 18.279 1.00 96.56 210 ARG A C 1
ATOM 1725 O O . ARG A 1 210 ? -0.356 -6.967 17.250 1.00 96.56 210 ARG A O 1
ATOM 1732 N N . GLY A 1 211 ? 0.189 -7.262 19.416 1.00 96.56 211 GLY A N 1
ATOM 1733 C CA . GLY A 1 211 ? -0.423 -8.588 19.537 1.00 96.56 211 GLY A CA 1
ATOM 1734 C C . GLY A 1 211 ? 0.172 -9.587 18.543 1.00 96.56 211 GLY A C 1
ATOM 1735 O O . GLY A 1 211 ? 1.384 -9.597 18.337 1.00 96.56 211 GLY A O 1
ATOM 1736 N N . ASP A 1 212 ? -0.674 -10.397 17.908 1.00 97.50 212 ASP A N 1
ATOM 1737 C CA . ASP A 1 212 ? -0.264 -11.389 16.895 1.00 97.50 212 ASP A CA 1
ATOM 1738 C C . ASP A 1 212 ? -0.359 -10.884 15.438 1.00 97.50 212 ASP A C 1
ATOM 1740 O O . ASP A 1 212 ? -0.091 -11.620 14.486 1.00 97.50 212 ASP A O 1
ATOM 1744 N N . GLN A 1 213 ? -0.737 -9.616 15.247 1.00 97.88 213 GLN A N 1
ATOM 1745 C CA . GLN A 1 213 ? -0.921 -8.981 13.939 1.00 97.88 213 GLN A CA 1
ATOM 1746 C C . GLN A 1 213 ? -1.959 -9.669 13.014 1.00 97.88 213 GLN A C 1
ATOM 1748 O O . GLN A 1 213 ? -1.940 -9.447 11.798 1.00 97.88 213 GLN A O 1
ATOM 1753 N N . SER A 1 214 ? -2.859 -10.504 13.551 1.00 98.06 214 SER A N 1
ATOM 1754 C CA . SER A 1 214 ? -3.900 -11.226 12.793 1.00 98.06 214 SER A CA 1
ATOM 1755 C C . SER A 1 214 ? -4.970 -10.318 12.173 1.00 98.06 214 SER A C 1
ATOM 1757 O O . SER A 1 214 ? -5.659 -10.716 11.233 1.00 98.06 214 SER A O 1
ATOM 1759 N N . ASN A 1 215 ? -5.090 -9.078 12.649 1.00 98.31 215 ASN A N 1
ATOM 1760 C CA . ASN A 1 215 ? -6.084 -8.111 12.186 1.00 98.31 215 ASN A CA 1
ATOM 1761 C C . ASN A 1 215 ? -5.600 -7.267 10.985 1.00 98.31 215 ASN A C 1
ATOM 1763 O O . ASN A 1 215 ? -6.323 -6.409 10.473 1.00 98.31 215 ASN A O 1
ATOM 1767 N N . LEU A 1 216 ? -4.374 -7.503 10.506 1.00 98.38 216 LEU A N 1
ATOM 1768 C CA . LEU A 1 216 ? -3.810 -6.812 9.349 1.00 98.38 216 LEU A CA 1
ATOM 1769 C C . LEU A 1 216 ? -4.399 -7.308 8.019 1.00 98.38 216 LEU A C 1
ATOM 1771 O O . LEU A 1 216 ? -4.467 -8.508 7.756 1.00 98.38 216 LEU A O 1
ATOM 1775 N N . ILE A 1 217 ? -4.745 -6.369 7.131 1.00 98.31 217 ILE A N 1
ATOM 1776 C CA . ILE A 1 217 ? -5.174 -6.684 5.754 1.00 98.31 217 ILE A CA 1
ATOM 1777 C C . ILE A 1 217 ? -3.991 -7.126 4.884 1.00 98.31 217 ILE A C 1
ATOM 1779 O O . ILE A 1 217 ? -4.101 -8.052 4.081 1.00 98.31 217 ILE A O 1
ATOM 1783 N N . VAL A 1 218 ? -2.850 -6.457 5.049 1.00 98.25 218 VAL A N 1
ATOM 1784 C CA . VAL A 1 218 ? -1.604 -6.754 4.338 1.00 98.25 218 VAL A CA 1
ATOM 1785 C C . VAL A 1 218 ? -0.448 -6.767 5.321 1.00 98.25 218 VAL A C 1
ATOM 1787 O O . VAL A 1 218 ? -0.496 -6.106 6.361 1.00 98.25 218 VAL A O 1
ATOM 1790 N N . ARG A 1 219 ? 0.619 -7.461 4.950 1.00 98.12 219 ARG A N 1
ATOM 1791 C CA . ARG A 1 219 ? 1.859 -7.532 5.717 1.00 98.12 219 ARG A CA 1
ATOM 1792 C C . ARG A 1 219 ? 3.044 -7.080 4.877 1.00 98.12 219 ARG A C 1
ATOM 1794 O O . ARG A 1 219 ? 2.960 -6.974 3.654 1.00 98.12 219 ARG A O 1
ATOM 1801 N N . ASP A 1 220 ? 4.137 -6.753 5.552 1.00 96.56 220 ASP A N 1
ATOM 1802 C CA . ASP A 1 220 ? 5.387 -6.310 4.947 1.00 96.56 220 ASP A CA 1
ATOM 1803 C C . ASP A 1 220 ? 6.600 -6.753 5.782 1.00 96.56 220 ASP A C 1
ATOM 1805 O O . ASP A 1 220 ? 6.492 -7.508 6.746 1.00 96.56 220 ASP A O 1
ATOM 1809 N N . ARG A 1 221 ? 7.796 -6.273 5.434 1.00 94.50 221 ARG A N 1
ATOM 1810 C CA . ARG A 1 221 ? 9.008 -6.615 6.192 1.00 94.50 221 ARG A CA 1
ATOM 1811 C C . ARG A 1 221 ? 8.956 -6.188 7.666 1.00 94.50 221 ARG A C 1
ATOM 1813 O O . ARG A 1 221 ? 9.560 -6.838 8.506 1.00 94.50 221 ARG A O 1
ATOM 1820 N N . HIS A 1 222 ? 8.274 -5.090 7.999 1.00 95.31 222 HIS A N 1
ATOM 1821 C CA . HIS A 1 222 ? 8.247 -4.577 9.368 1.00 95.31 222 HIS A CA 1
ATOM 1822 C C . HIS A 1 222 ? 7.312 -5.403 10.247 1.00 95.31 222 HIS A C 1
ATOM 1824 O O . HIS A 1 222 ? 7.592 -5.549 11.437 1.00 95.31 222 HIS A O 1
ATOM 1830 N N . THR A 1 223 ? 6.247 -5.962 9.665 1.00 97.31 223 THR A N 1
ATOM 1831 C CA . THR A 1 223 ? 5.414 -6.959 10.344 1.00 97.31 223 THR A CA 1
ATOM 1832 C C . THR A 1 223 ? 6.179 -8.268 10.531 1.00 97.31 223 THR A C 1
ATOM 1834 O O . THR A 1 223 ? 6.092 -8.850 11.605 1.00 97.31 223 THR A O 1
ATOM 1837 N N . ASP A 1 224 ? 6.988 -8.681 9.547 1.00 96.38 224 ASP A N 1
ATOM 1838 C CA . ASP A 1 224 ? 7.813 -9.898 9.638 1.00 96.38 224 ASP A CA 1
ATOM 1839 C C . ASP A 1 224 ? 8.884 -9.789 10.732 1.00 96.38 224 ASP A C 1
ATOM 1841 O O . ASP A 1 224 ? 9.081 -10.725 11.505 1.00 96.38 224 ASP A O 1
ATOM 1845 N N . ILE A 1 225 ? 9.559 -8.635 10.814 1.00 95.75 225 ILE A N 1
ATOM 1846 C CA . ILE A 1 225 ? 10.524 -8.332 11.880 1.00 95.75 225 ILE A CA 1
ATOM 1847 C C . ILE A 1 225 ? 9.838 -8.453 13.237 1.00 95.75 225 ILE A C 1
ATOM 1849 O O . ILE A 1 225 ? 10.330 -9.163 14.106 1.00 95.75 225 ILE A O 1
ATOM 1853 N N . PHE A 1 226 ? 8.680 -7.808 13.396 1.00 97.06 226 PHE A N 1
ATOM 1854 C CA . PHE A 1 226 ? 7.949 -7.840 14.656 1.00 97.06 226 PHE A CA 1
ATOM 1855 C C . PHE A 1 226 ? 7.555 -9.258 15.067 1.00 97.06 226 PHE A C 1
ATOM 1857 O O . PHE A 1 226 ? 7.734 -9.608 16.224 1.00 97.06 226 PHE A O 1
ATOM 1864 N N . ASP A 1 227 ? 7.070 -10.093 14.145 1.00 97.19 227 ASP A N 1
ATOM 1865 C CA . ASP A 1 227 ? 6.676 -11.470 14.467 1.00 97.19 227 ASP A CA 1
ATOM 1866 C C . ASP A 1 227 ? 7.840 -12.309 15.002 1.00 97.19 227 ASP A C 1
ATOM 1868 O O . ASP A 1 227 ? 7.659 -13.075 15.952 1.00 97.19 227 ASP A O 1
ATOM 1872 N N . ARG A 1 228 ? 9.022 -12.149 14.393 1.00 96.44 228 ARG A N 1
ATOM 1873 C CA . ARG A 1 228 ? 10.245 -12.907 14.707 1.00 96.44 228 ARG A CA 1
ATOM 1874 C C . ARG A 1 228 ? 10.996 -12.374 15.926 1.00 96.44 228 ARG A C 1
ATOM 1876 O O . ARG A 1 228 ? 11.845 -13.081 16.462 1.00 96.44 228 ARG A O 1
ATOM 1883 N N . SER A 1 229 ? 10.713 -11.144 16.342 1.00 97.00 229 SER A N 1
ATOM 1884 C CA . SER A 1 229 ? 11.300 -10.528 17.529 1.00 97.00 229 SER A CA 1
ATOM 1885 C C . SER A 1 229 ? 10.911 -11.269 18.814 1.00 97.00 229 SER A C 1
ATOM 1887 O O . SER A 1 229 ? 9.799 -11.789 18.946 1.00 97.00 229 SER A O 1
ATOM 1889 N N . ASN A 1 230 ? 11.828 -11.276 19.784 1.00 97.00 230 ASN A N 1
ATOM 1890 C CA . ASN A 1 230 ? 11.533 -11.703 21.155 1.00 97.00 230 ASN A CA 1
ATOM 1891 C C . ASN A 1 230 ? 10.613 -10.683 21.862 1.00 97.00 230 ASN A C 1
ATOM 1893 O O . ASN A 1 230 ? 10.337 -9.605 21.333 1.00 97.00 230 ASN A O 1
ATOM 1897 N N . ASP A 1 231 ? 10.152 -11.005 23.070 1.00 97.62 231 ASP A N 1
ATOM 1898 C CA . ASP A 1 231 ? 9.191 -10.169 23.802 1.00 97.62 231 ASP A CA 1
ATOM 1899 C C . ASP A 1 231 ? 9.727 -8.769 24.141 1.00 97.62 231 ASP A C 1
ATOM 1901 O O . ASP A 1 231 ? 8.976 -7.794 24.080 1.00 97.62 231 ASP A O 1
ATOM 1905 N N . ALA A 1 232 ? 11.024 -8.642 24.444 1.00 97.38 232 ALA A N 1
ATOM 1906 C CA . ALA A 1 232 ? 11.644 -7.350 24.738 1.00 97.38 232 ALA A CA 1
ATOM 1907 C C . ALA A 1 232 ? 11.689 -6.456 23.487 1.00 97.38 232 ALA A C 1
ATOM 1909 O O . ALA A 1 232 ? 11.289 -5.291 23.536 1.00 97.38 232 ALA A O 1
ATOM 1910 N N . ASP A 1 233 ? 12.087 -7.019 22.346 1.00 96.88 233 ASP A N 1
ATOM 1911 C CA . ASP A 1 233 ? 12.101 -6.323 21.060 1.00 96.88 233 ASP A CA 1
ATOM 1912 C C . ASP A 1 233 ? 10.682 -5.979 20.591 1.00 96.88 233 ASP A C 1
ATOM 1914 O O . ASP A 1 233 ? 10.445 -4.879 20.095 1.00 96.88 233 ASP A O 1
ATOM 1918 N N . LYS A 1 234 ? 9.702 -6.871 20.791 1.00 97.75 234 LYS A N 1
ATOM 1919 C CA . LYS A 1 234 ? 8.285 -6.584 20.515 1.00 97.75 234 LYS A CA 1
ATOM 1920 C C . LYS A 1 234 ? 7.776 -5.432 21.373 1.00 97.75 234 LYS A C 1
ATOM 1922 O O . LYS A 1 234 ? 7.117 -4.535 20.842 1.00 97.75 234 LYS A O 1
ATOM 1927 N N . ALA A 1 235 ? 8.099 -5.405 22.666 1.00 97.00 235 ALA A N 1
ATOM 1928 C CA . ALA A 1 235 ? 7.730 -4.304 23.551 1.00 97.00 235 ALA A CA 1
ATOM 1929 C C . ALA A 1 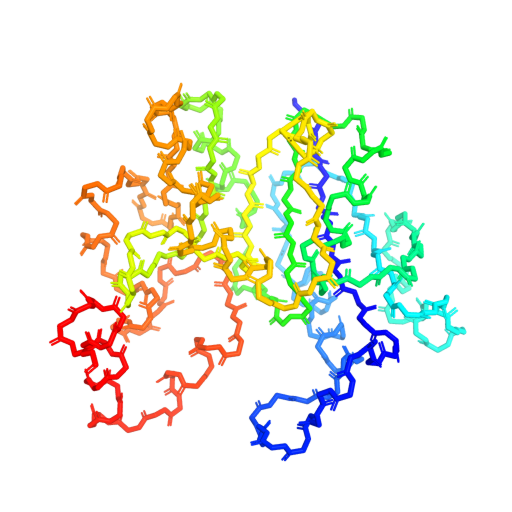235 ? 8.347 -2.974 23.083 1.00 97.00 235 ALA A C 1
ATOM 1931 O O . ALA A 1 235 ? 7.635 -1.972 22.987 1.00 97.00 235 ALA A O 1
ATOM 1932 N N . TYR A 1 236 ? 9.628 -2.978 22.701 1.00 96.88 236 TYR A N 1
ATOM 1933 C CA . TYR A 1 236 ? 10.307 -1.806 22.143 1.00 96.88 236 TYR A CA 1
ATOM 1934 C C . TYR A 1 236 ? 9.698 -1.348 20.808 1.00 96.88 236 TYR A C 1
ATOM 1936 O O . TYR A 1 236 ? 9.355 -0.183 20.630 1.00 96.88 236 TYR A O 1
ATOM 1944 N N . LEU A 1 237 ? 9.495 -2.257 19.854 1.00 96.31 237 LEU A N 1
ATOM 1945 C CA . LEU A 1 237 ? 8.897 -1.926 18.559 1.00 96.31 237 LEU A CA 1
ATOM 1946 C C . LEU A 1 237 ? 7.463 -1.407 18.708 1.00 96.31 237 LEU A C 1
ATOM 1948 O O . LEU A 1 237 ? 7.059 -0.516 17.953 1.00 96.31 237 LEU A O 1
ATOM 1952 N N . THR A 1 238 ? 6.711 -1.929 19.680 1.00 96.56 238 THR A N 1
ATOM 1953 C CA . THR A 1 238 ? 5.389 -1.413 20.050 1.00 96.56 238 THR A CA 1
ATOM 1954 C C . THR A 1 238 ? 5.519 0.013 20.580 1.00 96.56 238 THR A C 1
ATOM 1956 O O . THR A 1 238 ? 4.887 0.911 20.031 1.00 96.56 238 THR A O 1
ATOM 1959 N N . SER A 1 239 ? 6.382 0.267 21.574 1.00 95.75 239 SER A N 1
ATOM 1960 C CA . SER A 1 239 ? 6.532 1.598 22.183 1.00 95.75 239 SER A CA 1
ATOM 1961 C C . SER A 1 239 ? 6.979 2.661 21.175 1.00 95.75 239 SER A C 1
ATOM 1963 O O . SER A 1 239 ? 6.418 3.757 21.144 1.00 95.75 239 SER A O 1
ATOM 1965 N N . VAL A 1 240 ? 7.916 2.317 20.288 1.00 94.56 240 VAL A N 1
ATOM 1966 C CA . VAL A 1 240 ? 8.345 3.159 19.165 1.00 94.56 240 VAL A CA 1
ATOM 1967 C C . VAL A 1 240 ? 7.171 3.442 18.238 1.00 94.56 240 VAL A C 1
ATOM 1969 O O . VAL A 1 240 ? 6.931 4.585 17.866 1.00 94.56 240 VAL A O 1
ATOM 1972 N N . THR A 1 241 ? 6.401 2.418 17.870 1.00 93.62 241 THR A N 1
ATOM 1973 C CA . THR A 1 241 ? 5.263 2.592 16.962 1.00 93.62 241 THR A CA 1
ATOM 1974 C C . THR A 1 241 ? 4.182 3.460 17.589 1.00 93.62 241 THR A C 1
ATOM 1976 O O . THR A 1 241 ? 3.598 4.260 16.867 1.00 93.62 241 THR A O 1
ATOM 1979 N N . GLU A 1 242 ? 3.941 3.354 18.897 1.00 93.38 242 GLU A N 1
ATOM 1980 C CA . GLU A 1 242 ? 3.004 4.180 19.675 1.00 93.38 242 GLU A CA 1
ATOM 1981 C C . GLU A 1 242 ? 3.502 5.617 19.927 1.00 93.38 242 GLU A C 1
ATOM 1983 O O . GLU A 1 242 ? 2.736 6.451 20.404 1.00 93.38 242 GLU A O 1
ATOM 1988 N N . GLY A 1 243 ? 4.753 5.938 19.576 1.00 91.38 243 GLY A N 1
ATOM 1989 C CA . GLY A 1 243 ? 5.346 7.255 19.831 1.00 91.38 243 GLY A CA 1
ATOM 1990 C C . GLY A 1 243 ? 5.706 7.492 21.304 1.00 91.38 243 GLY A C 1
ATOM 1991 O O . GLY A 1 243 ? 5.826 8.638 21.726 1.00 91.38 243 GLY A O 1
ATOM 1992 N N . LEU A 1 244 ? 5.863 6.421 22.090 1.00 89.88 244 LEU A N 1
ATOM 1993 C CA . LEU A 1 244 ? 6.243 6.475 23.508 1.00 89.88 244 LEU A CA 1
ATOM 1994 C C . LEU A 1 244 ? 7.766 6.528 23.708 1.00 89.88 244 LEU A C 1
ATOM 1996 O O . LEU A 1 244 ? 8.234 6.916 24.776 1.00 89.88 244 LEU A O 1
ATOM 2000 N N . CYS A 1 245 ? 8.539 6.146 22.690 1.00 79.44 245 CYS A N 1
ATOM 2001 C CA . CYS A 1 245 ? 9.998 6.224 22.681 1.00 79.44 245 CYS A CA 1
ATOM 2002 C C . CYS A 1 245 ? 10.457 6.960 21.417 1.00 79.44 245 CYS A C 1
ATOM 2004 O O . CYS A 1 245 ? 10.043 6.593 20.314 1.00 79.44 245 CYS A O 1
ATOM 2006 N N . ASN A 1 246 ? 11.296 7.987 21.587 1.00 61.84 246 ASN A N 1
ATOM 2007 C CA . ASN A 1 246 ? 11.878 8.790 20.508 1.00 61.84 246 ASN A CA 1
ATOM 2008 C C . ASN A 1 246 ? 13.397 8.720 20.508 1.00 61.84 246 ASN A C 1
ATOM 2010 O O . ASN A 1 246 ? 13.970 8.741 21.618 1.00 61.84 246 ASN A O 1
#

Radius of gyration: 16.96 Å; Cα contacts (8 Å, |Δi|>4): 487; chains: 1; bounding box: 43×38×44 Å

Nearest PDB structures (foldseek):
  6nqt-assembly3_F  TM=6.849E-01  e=1.243E-04  Homo sapiens
  2ffu-assembly1_A  TM=6.713E-01  e=1.323E-04  Homo sapiens
  6p61-assembly2_B  TM=6.587E-01  e=1.806E-04  Leptospira borgpetersenii serovar Hardjo-bovis str. JB197
  5fv9-assembly3_E-2  TM=6.538E-01  e=1.697E-04  Homo sapiens
  6p61-assembly3_C  TM=5.903E-01  e=1.806E-04  Leptospira borgpetersenii serovar Hardjo-bovis str. JB197

Sequence (246 aa):
MKVSIVYVHPIVMSDGYDPTIEEISGTYDECALRFVKTYRDFPAGYPHKLVVVFTGAWANPEQLAIYENLPIRPMMYSGSGWCSGAHKHASMYLTSDMAFYSSNRTYFVREGWLARIMEARIKHGYGFYGTMASFQKSKHLRTNFYGLDPAFFRNTAYQFESRGDTWKLEHGEWNVSQFHAQNFPASKLVTWDGEYSIEDWRKPENAFRRGDQSNLIVRDRHTDIFDRSNDADKAYLTSVTEGLCN

Solvent-accessible surface area (backbone atoms only — not comparable to full-atom values): 13051 Å² total; per-residue (Å²): 131,47,36,33,37,39,37,36,44,62,72,44,80,84,76,79,72,68,72,81,82,51,91,84,63,75,54,56,63,57,27,48,44,46,25,48,50,22,53,64,78,22,47,39,69,55,80,66,44,43,32,38,36,20,25,52,37,75,72,53,73,72,62,50,54,63,48,61,98,53,84,62,45,81,44,70,35,74,70,45,8,63,63,54,24,46,49,37,57,52,24,70,76,57,91,35,68,30,32,32,38,30,37,47,53,38,32,49,84,47,61,33,44,46,29,59,50,47,52,53,40,70,74,53,41,75,36,40,39,18,41,37,56,38,28,48,87,37,74,22,48,44,81,46,44,30,31,34,45,30,63,57,49,56,70,44,86,77,75,37,67,32,67,70,48,41,48,20,39,47,64,39,99,56,19,50,46,53,55,31,51,76,76,20,81,35,23,28,38,37,41,76,90,48,76,25,46,86,94,40,61,78,66,66,67,24,26,73,57,34,86,83,39,77,30,40,40,55,45,36,63,70,51,52,50,42,71,72,40,55,73,69,54,36,52,49,51,25,35,29,35,68,42,76,46,130

pLDDT: mean 92.52, std 10.23, range [48.62, 98.81]